Protein AF-A0A4U3MRD0-F1 (afdb_monomer_lite)

Organism: NCBI:txid2575442

Foldseek 3Di:
DVCVVVVDDQDPVNVPDDDDDDDDDPPDDPVPQPVVNVPPDLVVCVPPLNVVCVVDLALVCLLSLLLVLLVLLCVQLVDPDVLSVVLNCCSVPNDPDPCSLVVSLVVLLVVLVVLLVVLVVVPDDDVSLSSPSVSLSSVLSSLSSDPRSLSSLQNSLVSNCVHPGPDPSSNVVSVSSNVSSVVNVVNVVVVD

Secondary structure (DSSP, 8-state):
-HHHHHS----HHHHTS--------SSPPTTSS-TTTTS---GGGGSHHHHHHHH---GGGHHHHHHHHHHHHHHHHT--SHHHHHHHHHHHH--SSTTHHHHHHHHHHHHHHHHHHHHHHH-SSHHHHHHHHHHHHHHHHHHHT-SSHHHHHHHHHHHHTTS--S-HHHHHHHHHHHHHHHHHHHHHHH--

Sequence (192 aa):
MGERLSGALFPSEWLNSSHHVFKIVDPLPDAIVPREYHSPRAPFLDEPELARILADPSPAMAPVVNRTIATTVIAIAGIDDPIAGEVLRLLDTGERFPGERDELRDRVIQQADATIDQAKSLGSGPEADRVELTAYALLVLHRTLWPDPAEAASAASRQAISMKVPNRIDLMRLTVLRNVSAHIRRELRADH

Structure (mmCIF, N/CA/C/O backbone):
data_AF-A0A4U3MRD0-F1
#
_entry.id   AF-A0A4U3MRD0-F1
#
loop_
_atom_site.group_PDB
_atom_site.id
_atom_site.type_symbol
_atom_site.label_atom_id
_atom_site.label_alt_id
_atom_site.label_comp_id
_atom_site.label_asym_id
_atom_site.label_entity_id
_atom_site.label_seq_id
_atom_site.pdbx_PDB_ins_code
_atom_site.Cartn_x
_atom_site.Cartn_y
_atom_site.Cartn_z
_atom_site.occupancy
_atom_site.B_iso_or_equiv
_atom_site.auth_seq_id
_atom_site.auth_comp_id
_atom_site.auth_asym_id
_atom_site.auth_atom_id
_atom_site.pdbx_PDB_model_num
ATOM 1 N N . MET A 1 1 ? 40.041 -16.723 4.806 1.00 51.84 1 MET A N 1
ATOM 2 C CA . MET A 1 1 ? 39.263 -16.327 3.606 1.00 51.84 1 MET A CA 1
ATOM 3 C C . MET A 1 1 ? 37.982 -15.582 3.984 1.00 51.84 1 MET A C 1
ATOM 5 O O . MET A 1 1 ? 37.749 -14.534 3.406 1.00 51.84 1 MET A O 1
ATOM 9 N N . GLY A 1 2 ? 37.217 -16.046 4.985 1.00 53.06 2 GLY A N 1
ATOM 10 C CA . GLY A 1 2 ? 35.997 -15.375 5.471 1.00 53.06 2 GLY A CA 1
ATOM 11 C C . GLY A 1 2 ? 36.196 -13.950 6.009 1.00 53.06 2 GLY A C 1
ATOM 12 O O . GLY A 1 2 ? 35.529 -13.048 5.531 1.00 53.06 2 GLY A O 1
ATOM 13 N N . GLU A 1 3 ? 37.162 -13.711 6.902 1.00 61.56 3 GLU A N 1
ATOM 14 C CA . GLU A 1 3 ? 37.443 -12.362 7.458 1.00 61.56 3 GLU A CA 1
ATOM 15 C C . GLU A 1 3 ? 37.857 -11.345 6.388 1.00 61.56 3 GLU A C 1
ATOM 17 O O . GLU A 1 3 ? 37.517 -10.168 6.435 1.00 61.56 3 GLU A O 1
ATOM 22 N N . ARG A 1 4 ? 38.567 -11.831 5.367 1.00 44.00 4 ARG A N 1
ATOM 23 C CA . ARG A 1 4 ? 39.037 -11.021 4.242 1.00 44.00 4 ARG A CA 1
ATOM 24 C C . ARG A 1 4 ? 37.899 -10.629 3.288 1.00 44.00 4 ARG A C 1
ATOM 26 O O . ARG A 1 4 ? 38.057 -9.674 2.539 1.00 44.00 4 ARG A O 1
ATOM 33 N N . LEU A 1 5 ? 36.782 -11.361 3.317 1.00 48.56 5 LEU A N 1
ATOM 34 C CA . LEU A 1 5 ? 35.560 -11.078 2.555 1.00 48.56 5 LEU A CA 1
ATOM 35 C C . LEU A 1 5 ? 34.530 -10.287 3.380 1.00 48.56 5 LEU A C 1
ATOM 37 O O . LEU A 1 5 ? 33.800 -9.486 2.810 1.00 48.56 5 LEU A O 1
ATOM 41 N N . SER A 1 6 ? 34.462 -10.499 4.700 1.00 64.19 6 SER A N 1
ATOM 42 C CA . SER A 1 6 ? 33.488 -9.844 5.586 1.00 64.19 6 SER A CA 1
ATOM 43 C C . SER A 1 6 ? 33.980 -8.532 6.203 1.00 64.19 6 SER A C 1
ATOM 45 O O . SER A 1 6 ? 33.161 -7.760 6.694 1.00 64.19 6 SER A O 1
ATOM 47 N N . GLY A 1 7 ? 35.295 -8.287 6.237 1.00 61.62 7 GLY A N 1
ATOM 48 C CA . GLY A 1 7 ? 35.894 -7.136 6.927 1.00 61.62 7 GLY A CA 1
ATOM 49 C C . GLY A 1 7 ? 35.794 -7.196 8.457 1.00 61.62 7 GLY A C 1
ATOM 50 O O . GLY A 1 7 ? 36.198 -6.253 9.132 1.00 61.62 7 GLY A O 1
ATOM 51 N N . ALA A 1 8 ? 35.270 -8.293 9.008 1.00 61.41 8 ALA A N 1
ATOM 52 C CA . ALA A 1 8 ? 35.122 -8.515 10.439 1.00 61.41 8 ALA A CA 1
ATOM 53 C C . ALA A 1 8 ? 36.122 -9.575 10.912 1.00 61.41 8 ALA A C 1
ATOM 55 O O . ALA A 1 8 ? 36.246 -10.631 10.290 1.00 61.41 8 ALA A O 1
ATOM 56 N N . LEU A 1 9 ? 36.814 -9.287 12.018 1.00 68.31 9 LEU A N 1
ATOM 57 C CA . LEU A 1 9 ? 37.637 -10.257 12.741 1.00 68.31 9 LEU A CA 1
ATOM 58 C C . LEU A 1 9 ? 36.718 -11.222 13.489 1.00 68.31 9 LEU A C 1
ATOM 60 O O . LEU A 1 9 ? 35.878 -10.787 14.280 1.00 68.31 9 LEU A O 1
ATOM 64 N N . PHE A 1 10 ? 36.878 -12.521 13.249 1.00 70.69 10 PHE A N 1
ATOM 65 C CA . PHE A 1 10 ? 36.109 -13.554 13.928 1.00 70.69 10 PHE A CA 1
ATOM 66 C C . PHE A 1 10 ? 36.961 -14.151 15.055 1.00 70.69 10 PHE A C 1
ATOM 68 O O . PHE A 1 10 ? 37.935 -14.854 14.782 1.00 70.69 10 PHE A O 1
ATOM 75 N N . PRO A 1 11 ? 36.625 -13.897 16.332 1.00 79.44 11 PRO A N 1
ATOM 76 C CA . PRO A 1 11 ? 37.390 -14.443 17.446 1.00 79.44 11 PRO A CA 1
ATOM 77 C C . PRO A 1 11 ? 37.304 -15.974 17.480 1.00 79.44 11 PRO A C 1
ATOM 79 O O . PRO A 1 11 ? 36.317 -16.570 17.045 1.00 79.44 11 PRO A O 1
ATOM 82 N N . SER A 1 12 ? 38.324 -16.627 18.042 1.00 73.62 12 SER A N 1
ATOM 83 C CA . SER A 1 12 ? 38.427 -18.094 18.101 1.00 73.62 12 SER A CA 1
ATOM 84 C C . SER A 1 12 ? 37.220 -18.760 18.772 1.00 73.62 12 SER A C 1
ATOM 86 O O . SER A 1 12 ? 36.825 -19.861 18.404 1.00 73.62 12 SER A O 1
ATOM 88 N N . GLU A 1 13 ? 36.599 -18.080 19.733 1.00 76.62 13 GLU A N 1
ATOM 89 C CA . GLU A 1 13 ? 35.364 -18.520 20.392 1.00 76.62 13 GLU A CA 1
ATOM 90 C C . GLU A 1 13 ? 34.169 -18.533 19.435 1.00 76.62 13 GLU A C 1
ATOM 92 O O . GLU A 1 13 ? 33.352 -19.451 19.482 1.00 76.62 13 GLU A O 1
ATOM 97 N N . TRP A 1 14 ? 34.103 -17.567 18.511 1.00 74.75 14 TRP A N 1
ATOM 98 C CA . TRP A 1 14 ? 33.107 -17.569 17.448 1.00 74.75 14 TRP A CA 1
ATOM 99 C C . TRP A 1 14 ? 33.337 -18.783 16.555 1.00 74.75 14 TRP A C 1
ATOM 101 O O . TRP A 1 14 ? 32.433 -19.592 16.427 1.00 74.75 14 TRP A O 1
ATOM 111 N N . LEU A 1 15 ? 34.548 -19.017 16.042 1.00 70.81 15 LEU A N 1
ATOM 112 C CA . LEU A 1 15 ? 34.829 -20.173 15.170 1.00 70.81 15 LEU A CA 1
ATOM 113 C C . LEU A 1 15 ? 34.471 -21.537 15.791 1.00 70.81 15 LEU A C 1
ATOM 115 O O . LEU A 1 15 ? 34.102 -22.454 15.061 1.00 70.81 15 LEU A O 1
ATOM 119 N N . ASN A 1 16 ? 34.549 -21.658 17.118 1.00 71.81 16 ASN A N 1
ATOM 120 C CA . ASN A 1 16 ? 34.277 -22.900 17.849 1.00 71.81 16 ASN A CA 1
ATOM 121 C C . ASN A 1 16 ? 32.837 -23.027 18.377 1.00 71.81 16 ASN A C 1
ATOM 123 O O . ASN A 1 16 ? 32.498 -24.030 19.005 1.00 71.81 16 ASN A O 1
ATOM 127 N N . SER A 1 17 ? 31.985 -22.027 18.147 1.00 63.94 17 SER A N 1
ATOM 128 C CA . SER A 1 17 ? 30.567 -22.091 18.510 1.00 63.94 17 SER A CA 1
ATOM 129 C C . SER A 1 17 ? 29.747 -22.796 17.428 1.00 63.94 17 SER A C 1
ATOM 131 O O . SER A 1 17 ? 30.108 -22.826 16.253 1.00 63.94 17 SER A O 1
ATOM 133 N N . SER A 1 18 ? 28.641 -23.421 17.832 1.00 66.50 18 SER A N 1
ATOM 134 C CA . SER A 1 18 ? 27.741 -24.079 16.883 1.00 66.50 18 SER A CA 1
ATOM 135 C C . SER A 1 18 ? 27.020 -23.031 16.039 1.00 66.50 18 SER A C 1
ATOM 137 O O . SER A 1 18 ? 26.124 -22.344 16.527 1.00 66.50 18 SER A O 1
ATOM 139 N N . HIS A 1 19 ? 27.389 -22.933 14.764 1.00 62.97 19 HIS A N 1
ATOM 140 C CA . HIS A 1 19 ? 26.713 -22.069 13.799 1.00 62.97 19 HIS A CA 1
ATOM 141 C C . HIS A 1 19 ? 25.717 -22.864 12.977 1.00 62.97 19 HIS A C 1
ATOM 143 O O . HIS A 1 19 ? 26.058 -23.885 12.381 1.00 62.97 19 HIS A O 1
ATOM 149 N N . HIS A 1 20 ? 24.494 -22.355 12.884 1.00 54.19 20 HIS A N 1
ATOM 150 C CA . HIS A 1 20 ? 23.538 -22.849 11.905 1.00 54.19 20 HIS A CA 1
ATOM 151 C C . HIS A 1 20 ? 23.878 -22.218 10.555 1.00 54.19 20 HIS A C 1
ATOM 153 O O . HIS A 1 20 ? 23.577 -21.053 10.300 1.00 54.19 20 HIS A O 1
ATOM 159 N N . VAL A 1 21 ? 24.557 -22.982 9.701 1.00 48.12 21 VAL A N 1
ATOM 160 C CA . VAL A 1 21 ? 24.862 -22.571 8.329 1.00 48.12 21 VAL A CA 1
ATOM 161 C C . VAL A 1 21 ? 23.754 -23.089 7.423 1.00 48.12 21 VAL A C 1
ATOM 163 O O . VAL A 1 21 ? 23.640 -24.291 7.196 1.00 48.12 21 VAL A O 1
ATOM 166 N N . PHE A 1 22 ? 22.948 -22.182 6.878 1.00 45.72 22 PHE A N 1
ATOM 167 C CA . PHE A 1 22 ? 21.969 -22.525 5.852 1.00 45.72 22 PHE A CA 1
ATOM 168 C C . PHE A 1 22 ? 22.592 -22.305 4.477 1.00 45.72 22 PHE A C 1
ATOM 170 O O . PHE A 1 22 ? 22.941 -21.184 4.109 1.00 45.72 22 PHE A O 1
ATOM 177 N N . LYS A 1 23 ? 22.732 -23.384 3.706 1.00 43.03 23 LYS A N 1
ATOM 178 C CA . LYS A 1 23 ? 23.087 -23.311 2.290 1.00 43.03 23 LYS A CA 1
ATOM 179 C C . LYS A 1 23 ? 21.793 -23.365 1.484 1.00 43.03 23 LYS A C 1
ATOM 181 O O . LYS A 1 23 ? 21.230 -24.439 1.302 1.00 43.03 23 LYS A O 1
ATOM 186 N N . ILE A 1 24 ? 21.321 -22.210 1.023 1.00 52.06 24 ILE A N 1
ATOM 187 C CA . ILE A 1 24 ? 20.209 -22.148 0.070 1.00 52.06 24 ILE A CA 1
ATOM 188 C C . ILE A 1 24 ? 20.797 -22.457 -1.309 1.00 52.06 24 ILE A C 1
ATOM 190 O O . ILE A 1 24 ? 21.600 -21.686 -1.830 1.00 52.06 24 ILE A O 1
ATOM 194 N N . VAL A 1 25 ? 20.459 -23.621 -1.855 1.00 46.44 25 VAL A N 1
ATOM 195 C CA . VAL A 1 25 ? 20.800 -24.044 -3.219 1.00 46.44 25 VAL A CA 1
ATOM 196 C C . VAL A 1 25 ? 19.518 -24.371 -3.961 1.00 46.44 25 VAL A C 1
ATOM 198 O O . VAL A 1 25 ? 18.604 -24.929 -3.363 1.00 46.44 25 VAL A O 1
ATOM 201 N N . ASP A 1 26 ? 19.473 -24.029 -5.244 1.00 38.16 26 ASP A N 1
ATOM 202 C CA . ASP A 1 26 ? 18.406 -24.416 -6.166 1.00 38.16 26 ASP A CA 1
ATOM 203 C C . ASP A 1 26 ? 18.904 -25.572 -7.064 1.00 38.16 26 ASP A C 1
ATOM 205 O O . ASP A 1 26 ? 19.989 -25.437 -7.646 1.00 38.16 26 ASP A O 1
ATOM 209 N N . PRO A 1 27 ? 18.185 -26.709 -7.170 1.00 53.16 27 PRO A N 1
ATOM 210 C CA . PRO A 1 27 ? 17.008 -27.088 -6.384 1.00 53.16 27 PRO A CA 1
ATOM 211 C C . PRO A 1 27 ? 17.364 -27.493 -4.947 1.00 53.16 27 PRO A C 1
ATOM 213 O O . PRO A 1 27 ? 18.389 -28.131 -4.686 1.00 53.16 27 PRO A O 1
ATOM 216 N N . LEU A 1 28 ? 16.488 -27.129 -4.006 1.00 51.41 28 LEU A N 1
ATOM 217 C CA . LEU A 1 28 ? 16.585 -27.544 -2.607 1.00 51.41 28 LEU A CA 1
ATOM 218 C C . LEU A 1 28 ? 16.369 -29.066 -2.515 1.00 51.41 28 LEU A C 1
ATOM 220 O O . LEU A 1 28 ? 15.385 -29.562 -3.060 1.00 51.41 28 LEU A O 1
ATOM 224 N N . PRO A 1 29 ? 17.228 -29.826 -1.811 1.00 53.66 29 PRO A N 1
ATOM 225 C CA . PRO A 1 29 ? 16.940 -31.222 -1.509 1.00 53.66 29 PRO A CA 1
ATOM 226 C C . PRO A 1 29 ? 15.686 -31.314 -0.630 1.00 53.66 29 PRO A C 1
ATOM 228 O O . PRO A 1 29 ? 15.661 -30.736 0.459 1.00 53.66 29 PRO A O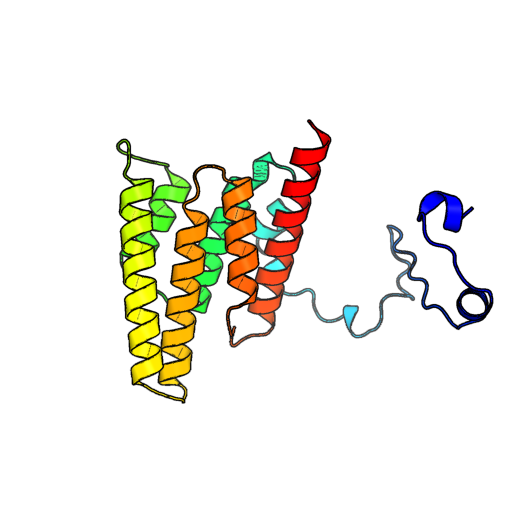 1
ATOM 231 N N . ASP A 1 30 ? 14.683 -32.077 -1.074 1.00 51.06 30 ASP A N 1
ATOM 232 C CA . ASP A 1 30 ? 13.364 -32.236 -0.427 1.00 51.06 30 ASP A CA 1
ATOM 233 C C . ASP A 1 30 ? 13.425 -32.561 1.077 1.00 51.06 30 ASP A C 1
ATOM 235 O O . ASP A 1 30 ? 12.498 -32.273 1.825 1.00 51.06 30 ASP A O 1
ATOM 239 N N . ALA A 1 31 ? 14.529 -33.148 1.545 1.00 51.59 31 ALA A N 1
ATOM 240 C CA . ALA A 1 31 ? 14.714 -33.574 2.930 1.00 51.59 31 ALA A CA 1
ATOM 241 C C . ALA A 1 31 ? 15.100 -32.448 3.914 1.00 51.59 31 ALA A C 1
ATOM 243 O O . ALA A 1 31 ? 15.134 -32.696 5.119 1.00 51.59 31 ALA A O 1
ATOM 244 N N . ILE A 1 32 ? 15.438 -31.243 3.434 1.00 51.88 32 ILE A N 1
ATOM 245 C CA . ILE A 1 32 ? 15.962 -30.145 4.276 1.00 51.88 32 ILE A CA 1
ATOM 246 C C . ILE A 1 32 ? 14.897 -29.083 4.567 1.00 51.88 32 ILE A C 1
ATOM 248 O O . ILE A 1 32 ? 15.091 -28.255 5.453 1.00 51.88 32 ILE A O 1
ATOM 252 N N . VAL A 1 33 ? 13.765 -29.103 3.865 1.00 46.34 33 VAL A N 1
ATOM 253 C CA . VAL A 1 33 ? 12.667 -28.168 4.111 1.00 46.34 33 VAL A CA 1
ATOM 254 C C . VAL A 1 33 ? 11.939 -28.631 5.381 1.00 46.34 33 VAL A C 1
ATOM 256 O O . VAL A 1 33 ? 11.335 -29.704 5.382 1.00 46.34 33 VAL A O 1
ATOM 259 N N . PRO A 1 34 ? 12.005 -27.886 6.503 1.00 49.75 34 PRO A N 1
ATOM 260 C CA . PRO A 1 34 ? 11.289 -28.275 7.712 1.00 49.75 34 PRO A CA 1
ATOM 261 C C . PRO A 1 34 ? 9.793 -28.417 7.409 1.00 49.75 34 PRO A C 1
ATOM 263 O O . PRO A 1 34 ? 9.255 -27.699 6.563 1.00 49.75 34 PRO A O 1
ATOM 266 N N . ARG A 1 35 ? 9.091 -29.337 8.080 1.00 50.00 35 ARG A N 1
ATOM 267 C CA . ARG A 1 35 ? 7.668 -29.628 7.804 1.00 50.00 35 ARG A CA 1
ATOM 268 C C . ARG A 1 35 ? 6.780 -28.382 7.928 1.00 50.00 35 ARG A C 1
ATOM 270 O O . ARG A 1 35 ? 5.736 -28.308 7.289 1.00 50.00 35 ARG A O 1
ATOM 277 N N . GLU A 1 36 ? 7.223 -27.377 8.680 1.00 47.16 36 GLU A N 1
ATOM 278 C CA . GLU A 1 36 ? 6.572 -26.073 8.801 1.00 47.16 36 GLU A CA 1
ATOM 279 C C . GLU A 1 36 ? 6.658 -25.226 7.515 1.00 47.16 36 GLU A C 1
ATOM 281 O O . GLU A 1 36 ? 5.756 -24.431 7.252 1.00 47.16 36 GLU A O 1
ATOM 286 N N . TYR A 1 37 ? 7.686 -25.418 6.685 1.00 48.00 37 TYR A N 1
ATOM 287 C CA . TYR A 1 37 ? 7.822 -24.830 5.344 1.00 48.00 37 TYR A CA 1
ATOM 288 C C . TYR A 1 37 ? 7.106 -25.650 4.259 1.00 48.00 37 TYR A C 1
ATOM 290 O O . TYR A 1 37 ? 6.877 -25.143 3.166 1.00 48.00 37 TYR A O 1
ATOM 298 N N . HIS A 1 38 ? 6.686 -26.878 4.583 1.00 50.44 38 HIS A N 1
ATOM 299 C CA . HIS A 1 38 ? 5.698 -27.640 3.813 1.00 50.44 38 HIS A CA 1
ATOM 300 C C . HIS A 1 38 ? 4.246 -27.230 4.133 1.00 50.44 38 HIS A C 1
ATOM 302 O O . HIS A 1 38 ? 3.309 -27.855 3.628 1.00 50.44 38 HIS A O 1
ATOM 308 N N . SER A 1 39 ? 4.034 -26.192 4.958 1.00 52.00 39 SER A N 1
ATOM 309 C CA . SER A 1 39 ? 2.722 -25.541 5.092 1.00 52.00 39 SER A CA 1
ATOM 310 C C . SER A 1 39 ? 2.198 -25.176 3.703 1.00 52.00 39 SER A C 1
ATOM 312 O O . SER A 1 39 ? 3.008 -24.769 2.866 1.00 52.00 39 SER A O 1
ATOM 314 N N . PRO A 1 40 ? 0.882 -25.306 3.434 1.00 59.19 40 PRO A N 1
ATOM 315 C CA . PRO A 1 40 ? 0.346 -25.009 2.115 1.00 59.19 40 PRO A CA 1
ATOM 316 C C . PRO A 1 40 ? 0.840 -23.628 1.707 1.00 59.19 40 PRO A C 1
ATOM 318 O O . PRO A 1 40 ? 0.687 -22.662 2.464 1.00 59.19 40 PRO A O 1
ATOM 321 N N . ARG A 1 41 ? 1.520 -23.588 0.554 1.00 68.25 41 ARG A N 1
ATOM 322 C CA . ARG A 1 41 ? 2.002 -22.369 -0.092 1.00 68.25 41 ARG A CA 1
ATOM 323 C C . ARG A 1 41 ? 0.939 -21.296 0.107 1.00 68.25 41 ARG A C 1
ATOM 325 O O . ARG A 1 41 ? -0.237 -21.548 -0.152 1.00 68.25 41 ARG A O 1
ATOM 332 N N . ALA A 1 42 ? 1.331 -20.154 0.672 1.00 79.88 42 ALA A N 1
ATOM 333 C CA . ALA A 1 42 ? 0.353 -19.134 1.012 1.00 79.88 42 ALA A CA 1
ATOM 334 C C . ALA A 1 42 ? -0.433 -18.776 -0.265 1.00 79.88 42 ALA A C 1
ATOM 336 O O . ALA A 1 42 ? 0.221 -18.449 -1.255 1.00 79.88 42 ALA A O 1
ATOM 337 N N . PRO A 1 43 ? -1.782 -18.845 -0.278 1.00 84.62 43 PRO A N 1
ATOM 338 C CA . PRO A 1 43 ? -2.557 -18.816 -1.527 1.00 84.62 43 PRO A CA 1
ATOM 339 C C . PRO A 1 43 ? -2.286 -17.586 -2.394 1.00 84.62 43 PRO A C 1
ATOM 341 O O . PRO A 1 43 ? -2.334 -17.646 -3.617 1.00 84.62 43 PRO A O 1
ATOM 344 N N . PHE A 1 44 ? -1.925 -16.474 -1.751 1.00 87.06 44 PHE A N 1
ATOM 345 C CA . PHE A 1 44 ? -1.600 -15.228 -2.428 1.00 87.06 44 PHE A CA 1
ATOM 346 C C . PHE A 1 44 ? -0.354 -15.315 -3.329 1.00 87.06 44 PHE A C 1
ATOM 348 O O . PHE A 1 44 ? -0.184 -14.492 -4.220 1.00 87.06 44 PHE A O 1
ATOM 355 N N . LEU A 1 45 ? 0.519 -16.307 -3.127 1.00 87.12 45 LEU A N 1
ATOM 356 C CA . LEU A 1 45 ? 1.685 -16.566 -3.980 1.00 87.12 45 LEU A CA 1
ATOM 357 C C . LEU A 1 45 ? 1.311 -17.176 -5.338 1.00 87.12 45 LEU A C 1
ATOM 359 O O . LEU A 1 45 ? 2.177 -17.278 -6.208 1.00 87.12 45 LEU A O 1
ATOM 363 N N . ASP A 1 46 ? 0.061 -17.608 -5.497 1.00 86.62 46 ASP A N 1
ATOM 364 C CA . ASP A 1 46 ? -0.487 -18.138 -6.747 1.00 86.62 46 ASP A CA 1
ATOM 365 C C . ASP A 1 46 ? -1.394 -17.116 -7.454 1.00 86.62 46 ASP A C 1
ATOM 367 O O . ASP A 1 46 ? -1.886 -17.371 -8.553 1.00 86.62 46 ASP A O 1
ATOM 371 N N . GLU A 1 47 ? -1.595 -15.932 -6.862 1.00 91.69 47 GLU A N 1
ATOM 372 C CA . GLU A 1 47 ? -2.302 -14.830 -7.513 1.00 91.69 47 GLU A CA 1
ATOM 373 C C . GLU A 1 47 ? -1.510 -14.357 -8.746 1.00 91.69 47 GLU A C 1
ATOM 375 O O . GLU A 1 47 ? -0.304 -14.113 -8.628 1.00 91.69 47 GLU A O 1
ATOM 380 N N . PRO A 1 48 ? -2.151 -14.180 -9.921 1.00 91.00 48 PRO A N 1
ATOM 381 C CA . PRO A 1 48 ? -1.444 -13.906 -11.175 1.00 91.00 48 PRO A CA 1
ATOM 382 C C . PRO A 1 48 ? -0.491 -12.708 -11.112 1.00 91.00 48 PRO A C 1
ATOM 384 O O . PRO A 1 48 ? 0.606 -12.751 -11.668 1.00 91.00 48 PRO A O 1
ATOM 387 N N . GLU A 1 49 ? -0.898 -11.641 -10.424 1.00 90.38 49 GLU A N 1
ATOM 388 C CA . GLU A 1 49 ? -0.107 -10.417 -10.304 1.00 90.38 49 GLU A CA 1
ATOM 389 C C . GLU A 1 49 ? 1.143 -10.634 -9.447 1.00 90.38 49 GLU A C 1
ATOM 391 O O . GLU A 1 49 ? 2.244 -10.263 -9.857 1.00 90.38 49 GLU A O 1
ATOM 396 N N . LEU A 1 50 ? 1.011 -11.309 -8.301 1.00 91.50 50 LEU A N 1
ATOM 397 C CA . LEU A 1 50 ? 2.160 -11.570 -7.443 1.00 91.50 50 LEU A CA 1
ATOM 398 C C . LEU A 1 50 ? 3.087 -12.633 -8.036 1.00 91.50 50 LEU A C 1
ATOM 400 O O . LEU A 1 50 ? 4.303 -12.475 -7.974 1.00 91.50 50 LEU A O 1
ATOM 404 N N . ALA A 1 51 ? 2.540 -13.672 -8.669 1.00 90.12 51 ALA A N 1
ATOM 405 C CA . ALA A 1 51 ? 3.333 -14.658 -9.395 1.00 90.12 51 ALA A CA 1
ATOM 406 C C . ALA A 1 51 ? 4.178 -13.993 -10.494 1.00 90.12 51 ALA A C 1
ATOM 408 O O . ALA A 1 51 ? 5.362 -14.299 -10.629 1.00 90.12 51 ALA A O 1
ATOM 409 N N . ARG A 1 52 ? 3.604 -13.026 -11.224 1.00 92.25 52 ARG A N 1
ATOM 410 C CA . ARG A 1 52 ? 4.328 -12.227 -12.222 1.00 92.25 52 ARG A CA 1
ATOM 411 C C . ARG A 1 52 ? 5.442 -11.388 -11.593 1.00 92.25 52 ARG A C 1
ATOM 413 O O . ARG A 1 52 ? 6.555 -11.406 -12.104 1.00 92.25 52 ARG A O 1
ATOM 420 N N . ILE A 1 53 ? 5.156 -10.677 -10.500 1.00 92.62 53 ILE A N 1
ATOM 421 C CA . ILE A 1 53 ? 6.156 -9.883 -9.765 1.00 92.62 53 ILE A CA 1
ATOM 422 C C . ILE A 1 53 ? 7.327 -10.758 -9.300 1.00 92.62 53 ILE A C 1
ATOM 424 O O . ILE A 1 53 ? 8.479 -10.348 -9.382 1.00 92.62 53 ILE A O 1
ATOM 428 N N . LEU A 1 54 ? 7.040 -11.957 -8.791 1.00 90.81 54 LEU A N 1
ATOM 429 C CA . LEU A 1 54 ? 8.058 -12.864 -8.262 1.00 90.81 54 LEU A CA 1
ATOM 430 C C . LEU A 1 54 ? 8.877 -13.554 -9.357 1.00 90.81 54 LEU A C 1
ATOM 432 O O . LEU A 1 54 ? 10.028 -13.903 -9.107 1.00 90.81 54 LEU A O 1
ATOM 436 N N . ALA A 1 55 ? 8.300 -13.759 -10.542 1.00 91.56 55 ALA A N 1
ATOM 437 C CA . ALA A 1 55 ? 8.997 -14.353 -11.679 1.00 91.56 55 ALA A CA 1
ATOM 438 C C . ALA A 1 55 ? 10.055 -13.415 -12.287 1.00 91.56 55 ALA A C 1
ATOM 440 O O . ALA A 1 55 ? 11.054 -13.896 -12.815 1.00 91.56 55 ALA A O 1
ATOM 441 N N . ASP A 1 56 ? 9.839 -12.101 -12.208 1.00 92.75 56 ASP A N 1
ATOM 442 C CA . ASP A 1 56 ? 10.752 -11.077 -12.724 1.00 92.75 56 ASP A CA 1
ATOM 443 C C . ASP A 1 56 ? 10.700 -9.815 -11.842 1.00 92.75 56 ASP A C 1
ATOM 445 O O . ASP A 1 56 ? 9.987 -8.862 -12.159 1.00 92.75 56 ASP A O 1
ATOM 449 N N . PRO A 1 57 ? 11.419 -9.780 -10.706 1.00 91.50 57 PRO A N 1
ATOM 450 C CA . PRO A 1 57 ? 11.394 -8.649 -9.784 1.00 91.50 57 PRO A CA 1
ATOM 451 C C . PRO A 1 57 ? 12.322 -7.498 -10.224 1.00 91.50 57 PRO A C 1
ATOM 453 O O . PRO A 1 57 ? 12.957 -6.871 -9.376 1.00 91.50 57 PRO A O 1
ATOM 456 N N . SER A 1 58 ? 12.396 -7.211 -11.528 1.00 94.06 58 SER A N 1
ATOM 457 C CA . SER A 1 58 ? 13.235 -6.154 -12.105 1.00 94.06 58 SER A CA 1
ATOM 458 C C . SER A 1 58 ? 12.703 -4.738 -11.821 1.00 94.06 58 SER A C 1
ATOM 460 O O . SER A 1 58 ? 11.530 -4.561 -11.460 1.00 94.06 58 SER A O 1
ATOM 462 N N . PRO A 1 59 ? 13.504 -3.671 -12.032 1.00 95.12 59 PRO A N 1
ATOM 463 C CA . PRO A 1 59 ? 13.056 -2.300 -11.793 1.00 95.12 59 PRO A CA 1
ATOM 464 C C . PRO A 1 59 ? 11.823 -1.879 -12.597 1.00 95.12 59 PRO A C 1
ATOM 466 O O . PRO A 1 59 ? 11.039 -1.051 -12.132 1.00 95.12 59 PRO A O 1
ATOM 469 N N . ALA A 1 60 ? 11.597 -2.494 -13.761 1.00 95.00 60 ALA A N 1
ATOM 470 C CA . ALA A 1 60 ? 10.413 -2.262 -14.582 1.00 95.00 60 ALA A CA 1
ATOM 471 C C . ALA A 1 60 ? 9.102 -2.667 -13.879 1.00 95.00 60 ALA A C 1
ATOM 473 O O . ALA A 1 60 ? 8.041 -2.137 -14.209 1.00 95.00 60 ALA A O 1
ATOM 474 N N . MET A 1 61 ? 9.161 -3.557 -12.882 1.00 96.25 61 MET A N 1
ATOM 475 C CA . MET A 1 61 ? 7.998 -3.973 -12.096 1.00 96.25 61 MET A CA 1
ATOM 476 C C . MET A 1 61 ? 7.653 -3.021 -10.947 1.00 96.25 61 MET A C 1
ATOM 478 O O . MET A 1 61 ? 6.609 -3.197 -10.318 1.00 96.25 61 MET A O 1
ATOM 482 N N . ALA A 1 62 ? 8.456 -1.985 -10.681 1.00 96.62 62 ALA A N 1
ATOM 483 C CA . ALA A 1 62 ? 8.210 -1.051 -9.581 1.00 96.62 62 ALA A CA 1
ATOM 484 C C . ALA A 1 62 ? 6.800 -0.416 -9.578 1.00 96.62 62 ALA A C 1
ATOM 486 O O . ALA A 1 62 ? 6.181 -0.396 -8.511 1.00 96.62 62 ALA A O 1
ATOM 487 N N . PRO A 1 63 ? 6.233 0.043 -10.718 1.00 97.06 63 PRO A N 1
ATOM 488 C CA . PRO A 1 63 ? 4.866 0.567 -10.746 1.00 97.06 63 PRO A CA 1
ATOM 489 C C . PRO A 1 63 ? 3.822 -0.485 -10.362 1.00 97.06 63 PRO A C 1
ATOM 491 O O . PRO A 1 63 ? 2.902 -0.186 -9.603 1.00 97.06 63 PRO A O 1
ATOM 494 N N . VAL A 1 64 ? 3.995 -1.725 -10.833 1.00 97.19 64 VAL A N 1
ATOM 495 C CA . VAL A 1 64 ? 3.086 -2.838 -10.527 1.00 97.19 64 VAL A CA 1
ATOM 496 C C . VAL A 1 64 ? 3.148 -3.157 -9.038 1.00 97.19 64 VAL A C 1
ATOM 498 O O . VAL A 1 64 ? 2.120 -3.164 -8.378 1.00 97.19 64 VAL A O 1
ATOM 501 N N . VAL A 1 65 ? 4.349 -3.300 -8.469 1.00 97.56 65 VAL A N 1
ATOM 502 C CA . VAL A 1 65 ? 4.533 -3.542 -7.028 1.00 97.56 65 VAL A CA 1
ATOM 503 C C . VAL A 1 65 ? 3.902 -2.424 -6.192 1.00 97.56 65 VAL A C 1
ATOM 505 O O . VAL A 1 65 ? 3.205 -2.708 -5.218 1.00 97.56 65 VAL A O 1
ATOM 508 N N . ASN A 1 66 ? 4.106 -1.157 -6.573 1.00 98.25 66 ASN A N 1
ATOM 509 C CA . ASN A 1 66 ? 3.506 -0.008 -5.891 1.00 98.25 66 ASN A CA 1
ATOM 510 C C . ASN A 1 66 ? 1.971 -0.079 -5.906 1.00 98.25 66 ASN A C 1
ATOM 512 O O . ASN A 1 66 ? 1.320 0.106 -4.874 1.00 98.25 66 ASN A O 1
ATOM 516 N N . ARG A 1 67 ? 1.393 -0.420 -7.062 1.00 97.88 67 ARG A N 1
ATOM 517 C CA . ARG A 1 67 ? -0.048 -0.612 -7.227 1.00 97.88 67 ARG A CA 1
ATOM 518 C C . ARG A 1 67 ? -0.571 -1.786 -6.402 1.00 97.88 67 ARG A C 1
ATOM 520 O O . ARG A 1 67 ? -1.576 -1.621 -5.713 1.00 97.88 67 ARG A O 1
ATOM 527 N N . THR A 1 68 ? 0.116 -2.929 -6.395 1.00 97.88 68 THR A N 1
ATOM 528 C CA . THR A 1 68 ? -0.259 -4.099 -5.585 1.00 97.88 68 THR A CA 1
ATOM 529 C C . THR A 1 68 ? -0.236 -3.774 -4.087 1.00 97.88 68 THR A C 1
ATOM 531 O O . THR A 1 68 ? -1.138 -4.192 -3.358 1.00 97.88 68 THR A O 1
ATOM 534 N N . ILE A 1 69 ? 0.746 -2.990 -3.612 1.00 98.19 69 ILE A N 1
ATOM 535 C CA . ILE A 1 69 ? 0.794 -2.503 -2.222 1.00 98.19 69 ILE A CA 1
ATOM 536 C C . ILE A 1 69 ? -0.450 -1.665 -1.911 1.00 98.19 69 ILE A C 1
ATOM 538 O O . ILE A 1 69 ? -1.120 -1.948 -0.918 1.00 98.19 69 ILE A O 1
ATOM 542 N N . ALA A 1 70 ? -0.784 -0.687 -2.763 1.00 98.25 70 ALA A N 1
ATOM 543 C CA . ALA A 1 70 ? -1.953 0.174 -2.581 1.00 98.25 70 ALA A CA 1
ATOM 544 C C . ALA A 1 70 ? -3.254 -0.641 -2.488 1.00 98.25 70 ALA A C 1
ATOM 546 O O . ALA A 1 70 ? -4.000 -0.507 -1.519 1.00 98.25 70 ALA A O 1
ATOM 547 N N . THR A 1 71 ? -3.489 -1.550 -3.440 1.00 97.75 71 THR A N 1
ATOM 548 C CA . THR A 1 71 ? -4.667 -2.436 -3.442 1.00 97.75 71 THR A CA 1
ATOM 549 C C . THR A 1 71 ? -4.745 -3.275 -2.172 1.00 97.75 71 THR A C 1
ATOM 551 O O . THR A 1 71 ? -5.808 -3.405 -1.569 1.00 97.75 71 THR A O 1
ATOM 554 N N . THR A 1 72 ? -3.609 -3.838 -1.754 1.00 97.12 72 THR A N 1
ATOM 555 C CA . THR A 1 72 ? -3.538 -4.722 -0.590 1.00 97.12 72 THR A CA 1
ATOM 556 C C . THR A 1 72 ? -3.918 -3.975 0.685 1.00 97.12 72 THR A C 1
ATOM 558 O O . THR A 1 72 ? -4.731 -4.475 1.457 1.00 97.12 72 THR A O 1
ATOM 561 N N . VAL A 1 73 ? -3.378 -2.772 0.914 1.00 97.81 73 VAL A N 1
ATOM 562 C CA . VAL A 1 73 ? -3.685 -2.018 2.143 1.00 97.81 73 VAL A CA 1
ATOM 563 C C . VAL A 1 73 ? -5.107 -1.464 2.158 1.00 97.81 73 VAL A C 1
ATOM 565 O O . VAL A 1 73 ? -5.713 -1.434 3.225 1.00 97.81 73 VAL A O 1
ATOM 568 N N . ILE A 1 74 ? -5.663 -1.106 0.993 1.00 97.62 74 ILE A N 1
ATOM 569 C CA . ILE A 1 74 ? -7.080 -0.733 0.852 1.00 97.62 74 ILE A CA 1
ATOM 570 C C . ILE A 1 74 ? -7.973 -1.905 1.267 1.00 97.62 74 ILE A C 1
ATOM 572 O O . ILE A 1 74 ? -8.880 -1.722 2.076 1.00 97.62 74 ILE A O 1
ATOM 576 N N . ALA A 1 75 ? -7.682 -3.112 0.770 1.00 96.06 75 ALA A N 1
ATOM 577 C CA . ALA A 1 75 ? -8.446 -4.312 1.099 1.00 96.06 75 ALA A CA 1
ATOM 578 C C . ALA A 1 75 ? -8.319 -4.699 2.583 1.00 96.06 75 ALA A C 1
ATOM 580 O O . ALA A 1 75 ? -9.321 -5.019 3.215 1.00 96.06 75 ALA A O 1
ATOM 581 N N . ILE A 1 76 ? -7.110 -4.631 3.154 1.00 95.81 76 ILE A N 1
ATOM 582 C CA . ILE A 1 76 ? -6.865 -4.937 4.574 1.00 95.81 76 ILE A CA 1
ATOM 583 C C . ILE A 1 76 ? -7.631 -3.979 5.491 1.00 95.81 76 ILE 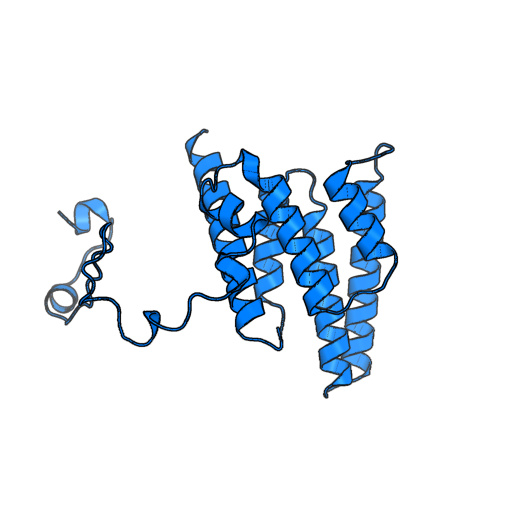A C 1
ATOM 585 O O . ILE A 1 76 ? -8.201 -4.415 6.489 1.00 95.81 76 ILE A O 1
ATOM 589 N N . ALA A 1 77 ? -7.614 -2.681 5.184 1.00 95.62 77 ALA A N 1
ATOM 590 C CA . ALA A 1 77 ? -8.258 -1.663 6.009 1.00 95.62 77 ALA A CA 1
ATOM 591 C C . ALA A 1 77 ? -9.755 -1.476 5.704 1.00 95.62 77 ALA A C 1
ATOM 593 O O . ALA A 1 77 ? -10.436 -0.784 6.456 1.00 95.62 77 ALA A O 1
ATOM 594 N N . GLY A 1 78 ? -10.275 -2.081 4.628 1.00 94.62 78 GLY A N 1
ATOM 595 C CA . GLY A 1 78 ? -11.666 -1.907 4.206 1.00 94.62 78 GLY A CA 1
ATOM 596 C C . GLY A 1 78 ? -11.994 -0.452 3.863 1.00 94.62 78 GLY A C 1
ATOM 597 O O . GLY A 1 78 ? -13.003 0.079 4.322 1.00 94.62 78 GLY A O 1
ATOM 598 N N . ILE A 1 79 ? -11.103 0.225 3.130 1.00 92.88 79 ILE A N 1
ATOM 599 C CA . ILE A 1 79 ? -11.308 1.628 2.746 1.00 92.88 79 ILE A CA 1
ATOM 600 C C . ILE A 1 79 ? -12.277 1.691 1.563 1.00 92.88 79 ILE A C 1
ATOM 602 O O . ILE A 1 79 ? -11.879 1.461 0.424 1.00 92.88 79 ILE A O 1
ATOM 606 N N . ASP A 1 80 ? -13.517 2.088 1.843 1.00 86.44 80 ASP A N 1
ATOM 607 C CA . ASP A 1 80 ? -14.557 2.355 0.834 1.00 86.44 80 ASP A CA 1
ATOM 608 C C . ASP A 1 80 ? -14.625 3.844 0.418 1.00 86.44 80 ASP A C 1
ATOM 610 O O . ASP A 1 80 ? -15.547 4.282 -0.270 1.00 86.44 80 ASP A O 1
ATOM 614 N N . ASP A 1 81 ? -13.655 4.648 0.857 1.00 84.06 81 ASP A N 1
ATOM 615 C CA . ASP A 1 81 ? -13.592 6.091 0.614 1.00 84.06 81 ASP A CA 1
ATOM 616 C C . ASP A 1 81 ? -13.213 6.419 -0.852 1.00 84.06 81 ASP A C 1
ATOM 618 O O . ASP A 1 81 ? -12.317 5.772 -1.413 1.00 84.06 81 ASP A O 1
ATOM 622 N N . PRO A 1 82 ? -13.821 7.449 -1.482 1.00 92.75 82 PRO A N 1
ATOM 623 C CA . PRO A 1 82 ? -13.454 7.913 -2.823 1.00 92.75 82 PRO A CA 1
ATOM 624 C C . PRO A 1 82 ? -11.952 8.154 -3.034 1.00 92.75 82 PRO A C 1
ATOM 626 O O . PRO A 1 82 ? -11.448 7.929 -4.138 1.00 92.75 82 PRO A O 1
ATOM 629 N N . ILE A 1 83 ? -11.220 8.549 -1.987 1.00 95.00 83 ILE A N 1
ATOM 630 C CA . ILE A 1 83 ? -9.784 8.823 -2.045 1.00 95.00 83 ILE A CA 1
ATOM 631 C C . ILE A 1 83 ? -8.975 7.587 -2.445 1.00 95.00 83 ILE A C 1
ATOM 633 O O . ILE A 1 83 ? -7.990 7.707 -3.173 1.00 95.00 83 ILE A O 1
ATOM 637 N N . ALA A 1 84 ? -9.411 6.387 -2.047 1.00 95.50 84 ALA A N 1
ATOM 638 C CA . ALA A 1 84 ? -8.779 5.142 -2.465 1.00 95.50 84 ALA A CA 1
ATOM 639 C C . ALA A 1 84 ? -8.907 4.961 -3.984 1.00 95.50 84 ALA A C 1
ATOM 641 O O . ALA A 1 84 ? -7.923 4.665 -4.661 1.00 95.50 84 ALA A O 1
ATOM 642 N N . GLY A 1 85 ? -10.094 5.226 -4.538 1.00 96.81 85 GLY A N 1
ATOM 643 C CA . GLY A 1 85 ? -10.332 5.200 -5.981 1.00 96.81 85 GLY A CA 1
ATOM 644 C C . GLY A 1 85 ? -9.490 6.228 -6.741 1.00 96.81 85 GLY A C 1
ATOM 645 O O . GLY A 1 85 ? -8.921 5.903 -7.783 1.00 96.81 85 GLY A O 1
ATOM 646 N N . GLU A 1 86 ? -9.354 7.445 -6.207 1.00 97.75 86 GLU A N 1
ATOM 647 C CA . GLU A 1 86 ? -8.502 8.490 -6.789 1.00 97.75 86 GLU A CA 1
ATOM 648 C C . GLU A 1 86 ? -7.023 8.078 -6.820 1.00 97.75 86 GLU A C 1
ATOM 650 O O . GLU A 1 86 ? -6.371 8.245 -7.855 1.00 97.75 86 GLU A O 1
ATOM 655 N N . VAL A 1 87 ? -6.509 7.490 -5.730 1.00 98.19 87 VAL A N 1
ATOM 656 C CA . VAL A 1 87 ? -5.131 6.975 -5.654 1.00 98.19 87 VAL A CA 1
ATOM 657 C C . VAL A 1 87 ? -4.915 5.884 -6.691 1.00 98.19 87 VAL A C 1
ATOM 659 O O . VAL A 1 87 ? -3.977 5.970 -7.480 1.00 98.19 87 VAL A O 1
ATOM 662 N N . LEU A 1 88 ? -5.794 4.881 -6.734 1.00 97.88 88 LEU A N 1
ATOM 663 C CA . LEU A 1 88 ? -5.662 3.774 -7.677 1.00 97.88 88 LEU A CA 1
ATOM 664 C C . LEU A 1 88 ? -5.713 4.255 -9.131 1.00 97.88 88 LEU A C 1
ATOM 666 O O . LEU A 1 88 ? -4.861 3.868 -9.928 1.00 97.88 88 LEU A O 1
ATOM 670 N N . ARG A 1 89 ? -6.633 5.172 -9.458 1.00 97.56 89 ARG A N 1
ATOM 671 C CA . ARG A 1 89 ? -6.697 5.803 -10.782 1.00 97.56 89 ARG A CA 1
ATOM 672 C C . ARG A 1 89 ? -5.388 6.511 -11.123 1.00 97.56 89 ARG A C 1
ATOM 674 O O . ARG A 1 89 ? -4.886 6.357 -12.232 1.00 97.56 89 ARG A O 1
ATOM 681 N N . LEU A 1 90 ? -4.837 7.293 -10.196 1.00 97.81 90 LEU A N 1
ATOM 682 C CA . LEU A 1 90 ? -3.596 8.025 -10.433 1.00 97.81 90 LEU A CA 1
ATOM 683 C C . LEU A 1 90 ? -2.406 7.078 -10.643 1.00 97.81 90 LEU A C 1
ATOM 685 O O . LEU A 1 90 ? -1.556 7.354 -11.486 1.00 97.81 90 LEU A O 1
ATOM 689 N N . LEU A 1 91 ? -2.354 5.951 -9.928 1.00 97.38 91 LEU A N 1
ATOM 690 C CA . LEU A 1 91 ? -1.336 4.919 -10.144 1.00 97.38 91 LEU A CA 1
ATOM 691 C C . LEU A 1 91 ? -1.489 4.216 -11.502 1.00 97.38 91 LEU A C 1
ATOM 693 O O . LEU A 1 91 ? -0.479 3.893 -12.122 1.00 97.38 91 LEU A O 1
ATOM 697 N N . ASP A 1 92 ? -2.722 4.018 -11.971 1.00 96.38 92 ASP A N 1
ATOM 698 C CA . ASP A 1 92 ? -3.007 3.312 -13.226 1.00 96.38 92 ASP A CA 1
ATOM 699 C C . ASP A 1 92 ? -2.793 4.193 -14.466 1.00 96.38 92 ASP A C 1
ATOM 701 O O . ASP A 1 92 ? -2.275 3.729 -15.481 1.00 96.38 92 ASP A O 1
ATOM 705 N N . THR A 1 93 ? -3.201 5.464 -14.407 1.00 95.38 93 THR A N 1
ATOM 706 C CA . THR A 1 93 ? -3.237 6.349 -15.586 1.00 95.38 93 THR A CA 1
ATOM 707 C C . THR A 1 93 ? -2.273 7.527 -15.512 1.00 95.38 93 THR A C 1
ATOM 709 O O . THR A 1 93 ? -2.157 8.275 -16.479 1.00 95.38 93 THR A O 1
ATOM 712 N N . GLY A 1 94 ? -1.625 7.743 -14.368 1.00 94.75 94 GLY A N 1
ATOM 713 C CA . GLY A 1 94 ? -0.845 8.947 -14.111 1.00 94.75 94 GLY A CA 1
ATOM 714 C C . GLY A 1 94 ? -1.701 10.196 -13.875 1.00 94.75 94 GLY A C 1
ATOM 715 O O . GLY A 1 94 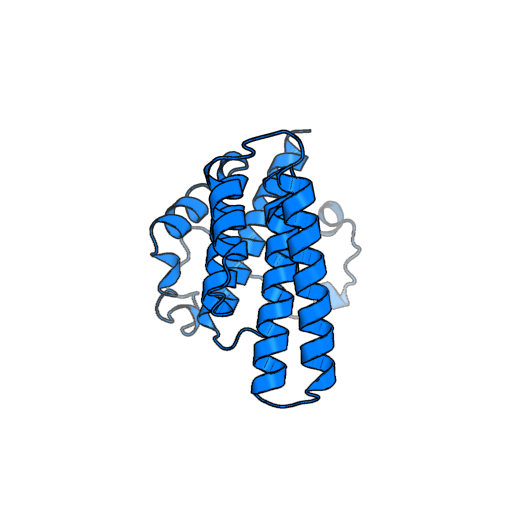? -2.922 10.134 -13.658 1.00 94.75 94 GLY A O 1
ATOM 716 N N . GLU A 1 95 ? -1.018 11.340 -13.892 1.00 96.00 95 GLU A N 1
ATOM 717 C CA . GLU A 1 95 ? -1.616 12.663 -13.713 1.00 96.00 95 GLU A CA 1
ATOM 718 C C . GLU A 1 95 ? -2.400 13.102 -14.953 1.00 96.00 95 GLU A C 1
ATOM 720 O O . GLU A 1 95 ? -1.965 12.921 -16.090 1.00 96.00 95 GLU A O 1
ATOM 725 N N . ARG A 1 96 ? -3.551 13.734 -14.726 1.00 95.31 96 ARG A N 1
ATOM 726 C CA . ARG A 1 96 ? -4.372 14.370 -15.766 1.00 95.31 96 ARG A CA 1
ATOM 727 C C . ARG A 1 96 ? -3.972 15.820 -16.004 1.00 95.31 96 ARG A C 1
ATOM 729 O O . ARG A 1 96 ? -4.158 16.343 -17.099 1.00 95.31 96 ARG A O 1
ATOM 736 N N . PHE A 1 97 ? -3.457 16.466 -14.967 1.00 94.94 97 PHE A N 1
ATOM 737 C CA . PHE A 1 97 ? -2.951 17.827 -14.991 1.00 94.94 97 PHE A CA 1
ATOM 738 C C . PHE A 1 97 ? -1.749 17.933 -14.043 1.00 94.94 97 PHE A C 1
ATOM 740 O O . PHE A 1 97 ? -1.685 17.181 -13.066 1.00 94.94 97 PHE A O 1
ATOM 747 N N . PRO A 1 98 ? -0.794 18.837 -14.319 1.00 95.75 98 PRO A N 1
ATOM 748 C CA . PRO A 1 98 ? 0.372 19.014 -13.460 1.00 95.75 98 PRO A CA 1
ATOM 749 C C . PRO A 1 98 ? -0.033 19.341 -12.020 1.00 95.75 98 PRO A C 1
ATOM 751 O O . PRO A 1 98 ? -0.848 20.237 -11.807 1.00 95.75 98 PRO A O 1
ATOM 754 N N . GLY A 1 99 ? 0.552 18.635 -11.052 1.00 95.81 99 GLY A N 1
ATOM 755 C CA . GLY A 1 99 ? 0.315 18.863 -9.622 1.00 95.81 99 GLY A CA 1
ATOM 756 C C . GLY A 1 99 ? -0.828 18.043 -9.022 1.00 95.81 99 GLY A C 1
ATOM 757 O O . GLY A 1 99 ? -0.964 18.019 -7.802 1.00 95.81 99 GLY A O 1
ATOM 758 N N . GLU A 1 100 ? -1.600 17.308 -9.833 1.00 97.62 100 GLU A N 1
ATOM 759 C CA . GLU A 1 100 ? -2.678 16.439 -9.337 1.00 97.62 100 GLU A CA 1
ATOM 760 C C . GLU A 1 100 ? -2.176 15.434 -8.285 1.00 97.62 100 GLU A C 1
ATOM 762 O O . GLU A 1 100 ? -2.867 15.152 -7.303 1.00 97.62 100 GLU A O 1
ATOM 767 N N . ARG A 1 101 ? -0.969 14.886 -8.471 1.00 97.44 101 ARG A N 1
ATOM 768 C CA . ARG A 1 101 ? -0.361 13.941 -7.528 1.00 97.44 101 ARG A CA 1
ATOM 769 C C . ARG A 1 101 ? -0.086 14.580 -6.180 1.00 97.44 101 ARG A C 1
ATOM 771 O O . ARG A 1 101 ? -0.372 13.950 -5.166 1.00 97.44 101 ARG A O 1
ATOM 778 N N . ASP A 1 102 ? 0.471 15.785 -6.175 1.00 97.62 102 ASP A N 1
ATOM 779 C CA . ASP A 1 102 ? 0.820 16.492 -4.946 1.00 97.62 102 ASP A CA 1
ATOM 780 C C . ASP A 1 102 ? -0.446 16.926 -4.198 1.00 97.62 102 ASP A C 1
ATOM 782 O O . ASP A 1 102 ? -0.560 16.672 -3.002 1.00 97.62 102 ASP A O 1
ATOM 786 N N . GLU A 1 103 ? -1.457 17.435 -4.910 1.00 97.81 103 GLU A N 1
ATOM 787 C CA . GLU A 1 103 ? -2.765 17.761 -4.327 1.00 97.81 103 GLU A CA 1
ATOM 788 C C . GLU A 1 103 ? -3.440 16.537 -3.691 1.00 97.81 103 GLU A C 1
ATOM 790 O O . GLU A 1 103 ? -3.929 16.595 -2.558 1.00 97.81 103 GLU A O 1
ATOM 795 N N . LEU A 1 104 ? -3.464 15.403 -4.401 1.00 98.25 104 LEU A N 1
ATOM 796 C CA . LEU A 1 104 ? -4.022 14.165 -3.861 1.00 98.25 104 LEU A CA 1
ATOM 797 C C . LEU A 1 104 ? -3.209 13.681 -2.658 1.00 98.25 104 LEU A C 1
ATOM 799 O O . LEU A 1 104 ? -3.775 13.237 -1.661 1.00 98.25 104 LEU A O 1
ATOM 803 N N . ARG A 1 105 ? -1.885 13.785 -2.729 1.00 97.75 105 ARG A N 1
ATOM 804 C CA . ARG A 1 105 ? -0.984 13.373 -1.657 1.00 97.75 105 ARG A CA 1
ATOM 805 C C . ARG A 1 105 ? -1.198 14.195 -0.385 1.00 97.75 105 ARG A C 1
ATOM 807 O O . ARG A 1 105 ? -1.253 13.598 0.691 1.00 97.75 105 ARG A O 1
ATOM 814 N N . ASP A 1 106 ? -1.396 15.503 -0.512 1.00 98.25 106 ASP A N 1
ATOM 815 C CA . ASP A 1 106 ? -1.717 16.407 0.595 1.00 98.25 106 ASP A CA 1
ATOM 816 C C . ASP A 1 106 ? -3.083 16.088 1.218 1.00 98.25 106 ASP A C 1
ATOM 818 O O . ASP A 1 106 ? -3.222 16.031 2.442 1.00 98.25 106 ASP A O 1
ATOM 822 N N . ARG A 1 107 ? -4.091 15.788 0.394 1.00 98.25 107 ARG A N 1
ATOM 823 C CA . ARG A 1 107 ? -5.403 15.340 0.886 1.00 98.25 107 ARG A CA 1
ATOM 824 C C . ARG A 1 107 ? -5.309 14.018 1.651 1.00 98.25 107 ARG A C 1
ATOM 826 O O . ARG A 1 107 ? -5.886 13.899 2.730 1.00 98.25 107 ARG A O 1
ATOM 833 N N . VAL A 1 108 ? -4.562 13.038 1.131 1.00 98.19 108 VAL A N 1
ATOM 834 C CA . VAL A 1 108 ? -4.397 11.725 1.781 1.00 98.19 108 VAL A CA 1
ATOM 835 C C . VAL A 1 108 ? -3.709 11.866 3.139 1.00 98.19 108 VAL A C 1
ATOM 837 O O . VAL A 1 108 ? -4.149 11.235 4.099 1.00 98.19 108 VAL A O 1
ATOM 840 N N . ILE A 1 109 ? -2.655 12.685 3.252 1.00 98.06 109 ILE A N 1
ATOM 841 C CA . ILE A 1 109 ? -1.969 12.868 4.541 1.00 98.06 109 ILE A CA 1
ATOM 842 C C . ILE A 1 109 ? -2.843 13.617 5.551 1.00 98.06 109 ILE A C 1
ATOM 844 O O . ILE A 1 109 ? -2.916 13.194 6.699 1.00 98.06 109 ILE A O 1
ATOM 848 N N . GLN A 1 110 ? -3.592 14.639 5.124 1.00 98.19 110 GLN A N 1
ATOM 849 C CA . GLN A 1 110 ? -4.546 15.332 5.998 1.00 98.19 110 GLN A CA 1
ATOM 850 C C . GLN A 1 110 ? -5.625 14.380 6.531 1.00 98.19 110 GLN A C 1
ATOM 852 O O . GLN A 1 110 ? -5.956 14.412 7.717 1.00 98.19 110 GLN A O 1
ATOM 857 N N . GLN A 1 111 ? -6.151 13.499 5.676 1.00 97.69 111 GLN A N 1
ATOM 858 C CA . GLN A 1 111 ? -7.122 12.490 6.093 1.00 97.69 111 GLN A CA 1
ATOM 859 C C . GLN A 1 111 ? -6.494 11.457 7.036 1.00 97.69 111 GLN A C 1
ATOM 861 O O . GLN A 1 111 ? -7.131 11.060 8.013 1.00 97.69 111 GLN A O 1
ATOM 866 N N . ALA A 1 112 ? -5.247 11.045 6.789 1.00 97.56 112 ALA A N 1
ATOM 867 C CA . ALA A 1 112 ? -4.518 10.157 7.688 1.00 97.56 112 ALA A CA 1
ATOM 868 C C . ALA A 1 112 ? -4.359 10.784 9.080 1.00 97.56 112 ALA A C 1
ATOM 870 O O . ALA A 1 112 ? -4.710 10.142 10.067 1.00 97.56 112 ALA A O 1
ATOM 871 N N . ASP A 1 113 ? -3.916 12.040 9.163 1.00 98.25 113 ASP A N 1
ATOM 872 C CA . ASP A 1 113 ? -3.719 12.753 10.430 1.00 98.25 113 ASP A CA 1
ATOM 873 C C . ASP A 1 113 ? -5.035 12.908 11.207 1.00 98.25 113 ASP A C 1
ATOM 875 O O . ASP A 1 113 ? -5.100 12.576 12.393 1.00 98.25 113 ASP A O 1
ATOM 879 N N . ALA A 1 114 ? -6.121 13.296 10.529 1.00 97.94 114 ALA A N 1
ATOM 880 C CA . ALA A 1 114 ? -7.448 13.366 11.141 1.00 97.94 114 ALA A CA 1
ATOM 881 C C . ALA A 1 114 ? -7.917 11.996 11.670 1.00 97.94 114 ALA A C 1
ATOM 883 O O . ALA A 1 114 ? -8.486 11.902 12.759 1.00 97.94 114 ALA A O 1
ATOM 884 N N . THR A 1 115 ? -7.636 10.921 10.928 1.00 97.31 115 THR A N 1
ATOM 885 C CA . THR A 1 115 ? -7.984 9.546 11.322 1.00 97.31 115 THR A CA 1
ATOM 886 C C . THR A 1 115 ? -7.141 9.077 12.515 1.00 97.31 115 THR A C 1
ATOM 888 O O . THR A 1 115 ? -7.658 8.419 13.417 1.00 97.31 115 THR A O 1
ATOM 891 N N . ILE A 1 116 ? -5.860 9.455 12.580 1.00 97.06 116 ILE A N 1
ATOM 892 C CA . ILE A 1 116 ? -4.990 9.194 13.738 1.00 97.06 116 ILE A CA 1
ATOM 893 C C . ILE A 1 116 ? -5.555 9.877 14.987 1.00 97.06 116 ILE A C 1
ATOM 895 O O . ILE A 1 116 ? -5.633 9.261 16.051 1.00 97.06 116 ILE A O 1
ATOM 899 N N . ASP A 1 117 ? -5.944 11.144 14.877 1.00 98.06 117 ASP A N 1
ATOM 900 C CA . ASP A 1 117 ? -6.481 11.890 16.012 1.00 98.06 117 ASP A CA 1
ATOM 901 C C . ASP A 1 117 ? -7.842 11.341 16.459 1.00 98.06 117 ASP A C 1
ATOM 903 O O . ASP A 1 117 ? -8.094 11.225 17.663 1.00 98.06 117 ASP A O 1
ATOM 907 N N . GLN A 1 118 ? -8.667 10.873 15.518 1.00 97.44 118 GLN A N 1
ATOM 908 C CA . GLN A 1 118 ? -9.876 10.118 15.835 1.00 97.44 118 GLN A CA 1
ATOM 909 C C . GLN A 1 118 ? -9.552 8.826 16.601 1.00 97.44 118 GLN A C 1
ATOM 911 O O . GLN A 1 118 ? -10.144 8.594 17.656 1.00 97.44 118 GLN A O 1
ATOM 916 N N . ALA A 1 119 ? -8.600 8.009 16.135 1.00 96.44 119 ALA A N 1
ATOM 917 C CA . ALA A 1 119 ? -8.201 6.777 16.823 1.00 96.44 119 ALA A CA 1
ATOM 918 C C . ALA A 1 119 ? -7.736 7.052 18.262 1.00 96.44 119 ALA A C 1
ATOM 920 O O . ALA A 1 119 ? -8.190 6.395 19.198 1.00 96.44 119 ALA A O 1
ATOM 921 N N . LYS A 1 120 ? -6.903 8.083 18.465 1.00 96.44 120 LYS A N 1
ATOM 922 C CA . LYS A 1 120 ? -6.461 8.511 19.804 1.00 96.44 120 LYS A CA 1
ATOM 923 C C . LYS A 1 120 ? -7.633 8.929 20.691 1.00 96.44 120 LYS A C 1
ATOM 925 O O . LYS A 1 120 ? -7.638 8.602 21.874 1.00 96.44 120 LYS A O 1
ATOM 930 N N . SER A 1 121 ? -8.618 9.639 20.136 1.00 97.31 121 SER A N 1
ATOM 931 C CA . SER A 1 121 ? -9.797 10.087 20.890 1.00 97.31 121 SER A CA 1
ATOM 932 C C . SER A 1 121 ? -10.677 8.929 21.378 1.00 97.31 121 SER A C 1
ATOM 934 O O . SER A 1 121 ? -11.302 9.035 22.431 1.00 97.31 121 SER A O 1
ATOM 936 N N . LEU A 1 122 ? -10.686 7.811 20.645 1.00 96.50 122 LEU A N 1
ATOM 937 C CA . LEU A 1 122 ? -11.409 6.589 21.005 1.00 96.50 122 LEU A CA 1
ATOM 938 C C . LEU A 1 122 ? -10.692 5.776 22.097 1.00 96.50 122 LEU A C 1
ATOM 940 O O . LEU A 1 122 ? -11.311 4.923 22.732 1.00 96.50 122 LEU A O 1
ATOM 944 N N . GLY A 1 123 ? -9.407 6.044 22.346 1.00 94.88 123 GLY A N 1
ATOM 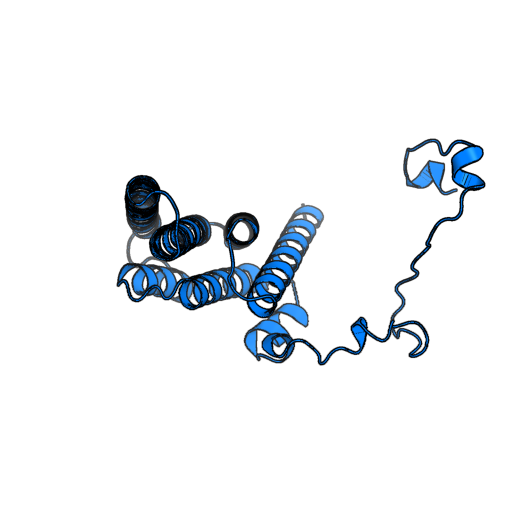945 C CA . GLY A 1 123 ? -8.608 5.354 23.353 1.00 94.88 123 GLY A CA 1
ATOM 946 C C . GLY A 1 123 ? -8.190 3.959 22.896 1.00 94.88 123 GLY A C 1
ATOM 947 O O . GLY A 1 123 ? -7.402 3.820 21.966 1.00 94.88 123 GLY A O 1
ATOM 948 N N . SER A 1 124 ? -8.667 2.922 23.583 1.00 92.69 124 SER A N 1
ATOM 949 C CA . SER A 1 124 ? -8.341 1.527 23.278 1.00 92.69 124 SER A CA 1
ATOM 950 C C . SER A 1 124 ? -9.593 0.697 23.015 1.00 92.69 124 SER A C 1
ATOM 952 O O . SER A 1 124 ? -10.669 0.962 23.550 1.00 92.69 124 SER A O 1
ATOM 954 N N . GLY A 1 125 ? -9.436 -0.340 22.196 1.00 94.12 125 GLY A N 1
ATOM 955 C CA . GLY A 1 125 ? -10.491 -1.293 21.875 1.00 94.12 125 GLY A CA 1
ATOM 956 C C . GLY A 1 125 ? -10.669 -1.488 20.369 1.00 94.12 125 GLY A C 1
ATOM 957 O O . GLY A 1 125 ? -10.032 -0.796 19.577 1.00 94.12 125 GLY A O 1
ATOM 958 N N . PRO A 1 126 ? -11.573 -2.399 19.966 1.00 94.25 126 PRO A N 1
ATOM 959 C CA . PRO A 1 126 ? -11.682 -2.845 18.576 1.00 94.25 126 PRO A CA 1
ATOM 960 C C . PRO A 1 126 ? -11.957 -1.721 17.574 1.00 94.25 126 PRO A C 1
ATOM 962 O O . PRO A 1 126 ? -11.469 -1.758 16.450 1.00 94.25 126 PRO A O 1
ATOM 965 N N . GLU A 1 127 ? -12.725 -0.709 17.981 1.00 95.19 127 GLU A N 1
ATOM 966 C CA . GLU A 1 127 ? -13.027 0.435 17.122 1.00 95.19 127 GLU A CA 1
ATOM 967 C C . GLU A 1 127 ? -11.826 1.378 16.981 1.00 95.19 127 GLU A C 1
ATOM 969 O O . GLU A 1 127 ? -11.531 1.825 15.876 1.00 95.19 127 GLU A O 1
ATOM 974 N N . ALA A 1 128 ? -11.082 1.627 18.065 1.00 95.44 128 ALA A N 1
ATOM 975 C CA . ALA A 1 128 ? -9.841 2.396 18.003 1.00 95.44 128 ALA A CA 1
ATOM 976 C C . ALA A 1 128 ? -8.792 1.681 17.132 1.00 95.44 128 ALA A C 1
ATOM 978 O O . ALA A 1 128 ? -8.172 2.323 16.289 1.00 95.44 128 ALA A O 1
ATOM 979 N N . ASP A 1 129 ? -8.664 0.355 17.261 1.00 94.81 129 ASP A N 1
ATOM 980 C CA . ASP A 1 129 ? -7.759 -0.464 16.444 1.00 94.81 129 ASP A CA 1
ATOM 981 C C . ASP A 1 129 ? -8.150 -0.438 14.955 1.00 94.81 129 ASP A C 1
ATOM 983 O O . ASP A 1 129 ? -7.285 -0.349 14.082 1.00 94.81 129 ASP A O 1
ATOM 987 N N . ARG A 1 130 ? -9.456 -0.475 14.645 1.00 95.50 130 ARG A N 1
ATOM 988 C CA . ARG A 1 130 ? -9.972 -0.365 13.271 1.00 95.50 130 ARG A CA 1
ATOM 989 C C . ARG A 1 130 ? -9.649 0.995 12.656 1.00 95.50 130 ARG A C 1
ATOM 991 O O . ARG A 1 130 ? -9.162 1.054 11.531 1.00 95.50 130 ARG A O 1
ATOM 998 N N . VAL A 1 131 ? -9.902 2.081 13.388 1.00 96.44 131 VAL A N 1
ATOM 999 C CA . VAL A 1 131 ? -9.605 3.445 12.923 1.00 96.44 131 VAL A CA 1
ATOM 1000 C C . VAL A 1 131 ? -8.093 3.650 12.784 1.00 96.44 131 VAL A C 1
ATOM 1002 O O . VAL A 1 131 ? -7.645 4.211 11.786 1.00 96.44 131 VAL A O 1
ATOM 1005 N N . GLU A 1 132 ? -7.288 3.131 13.716 1.00 96.38 132 GLU A N 1
ATOM 1006 C CA . GLU A 1 132 ? -5.825 3.145 13.619 1.00 96.38 132 GLU A CA 1
ATOM 1007 C C . GLU A 1 132 ? -5.351 2.410 12.354 1.00 96.38 132 GLU A C 1
ATOM 1009 O O . GLU A 1 132 ? -4.552 2.957 11.592 1.00 96.38 132 GLU A O 1
ATOM 1014 N N . LEU A 1 133 ? -5.881 1.213 12.071 1.00 96.88 133 LEU A N 1
ATOM 1015 C CA . LEU A 1 133 ? -5.556 0.454 10.859 1.00 96.88 133 LEU A CA 1
ATOM 1016 C C . LEU A 1 133 ? -5.833 1.262 9.582 1.00 96.88 133 LEU A C 1
ATOM 1018 O O . LEU A 1 133 ? -4.969 1.318 8.701 1.00 96.88 133 LEU A O 1
ATOM 1022 N N . THR A 1 134 ? -6.988 1.928 9.502 1.00 97.12 134 THR A N 1
ATOM 1023 C CA . THR A 1 134 ? -7.332 2.833 8.394 1.00 97.12 134 THR A CA 1
ATOM 1024 C C . THR A 1 134 ? -6.338 3.982 8.275 1.00 97.12 134 THR A C 1
ATOM 1026 O O . THR A 1 134 ? -5.864 4.277 7.178 1.00 97.12 134 THR A O 1
ATOM 1029 N N . ALA A 1 135 ? -5.958 4.596 9.395 1.00 97.00 135 ALA A N 1
ATOM 1030 C CA . ALA A 1 135 ? -5.009 5.700 9.401 1.00 97.00 135 ALA A CA 1
ATOM 1031 C C . ALA A 1 135 ? -3.635 5.277 8.851 1.00 97.00 135 ALA A C 1
ATOM 1033 O O . ALA A 1 135 ? -3.061 5.953 7.995 1.00 97.00 135 ALA A O 1
ATOM 1034 N N . TYR A 1 136 ? -3.123 4.115 9.270 1.00 97.44 136 TYR A N 1
ATOM 1035 C CA . TYR A 1 136 ? -1.864 3.590 8.740 1.00 97.44 136 TYR A CA 1
ATOM 1036 C C . TYR A 1 136 ? -1.963 3.189 7.267 1.00 97.44 136 TYR A C 1
ATOM 1038 O O . TYR A 1 136 ? -1.003 3.410 6.527 1.00 97.44 136 TYR A O 1
ATOM 1046 N N . ALA A 1 137 ? -3.095 2.647 6.817 1.00 98.12 137 ALA A N 1
ATOM 1047 C CA . ALA A 1 137 ? -3.311 2.378 5.399 1.00 98.12 137 ALA A CA 1
ATOM 1048 C C . ALA A 1 137 ? -3.275 3.674 4.570 1.00 98.12 137 ALA A C 1
ATOM 1050 O O . ALA A 1 137 ? -2.591 3.716 3.548 1.00 98.12 137 ALA A O 1
ATOM 1051 N N . LEU A 1 138 ? -3.891 4.765 5.042 1.00 98.38 138 LEU A N 1
ATOM 1052 C CA . LEU A 1 138 ? -3.792 6.083 4.399 1.00 98.38 138 LEU A CA 1
ATOM 1053 C C . LEU A 1 138 ? -2.344 6.601 4.361 1.00 98.38 138 LEU A C 1
ATOM 1055 O O . LEU A 1 138 ? -1.896 7.096 3.326 1.00 98.38 138 LEU A O 1
ATOM 1059 N N . LEU A 1 139 ? -1.563 6.413 5.432 1.00 98.31 139 LEU A N 1
ATOM 1060 C CA . LEU A 1 139 ? -0.131 6.742 5.421 1.00 98.31 139 LEU A CA 1
ATOM 1061 C C . LEU A 1 139 ? 0.642 5.946 4.364 1.00 98.31 139 LEU A C 1
ATOM 1063 O O . LEU A 1 139 ? 1.544 6.498 3.729 1.00 98.31 139 LEU A O 1
ATOM 1067 N N . VAL A 1 140 ? 0.310 4.665 4.160 1.00 98.50 140 VAL A N 1
ATOM 1068 C CA . VAL A 1 140 ? 0.887 3.861 3.073 1.00 98.50 140 VAL A CA 1
ATOM 1069 C C . VAL A 1 140 ? 0.501 4.456 1.721 1.00 98.50 140 VAL A C 1
ATOM 1071 O O . VAL A 1 140 ? 1.394 4.704 0.912 1.00 98.50 140 VAL A O 1
ATOM 1074 N N . LEU A 1 141 ? -0.782 4.755 1.489 1.00 98.44 141 LEU A N 1
ATOM 1075 C CA . LEU A 1 141 ? -1.257 5.353 0.236 1.00 98.44 141 LEU A CA 1
ATOM 1076 C C . LEU A 1 141 ? -0.557 6.686 -0.065 1.00 98.44 141 LEU A C 1
ATOM 1078 O O . LEU A 1 141 ? -0.069 6.875 -1.177 1.00 98.44 141 LEU A O 1
ATOM 1082 N N . HIS A 1 142 ? -0.367 7.556 0.928 1.00 98.44 142 HIS A N 1
ATOM 1083 C CA . HIS A 1 142 ? 0.413 8.788 0.771 1.00 98.44 142 HIS A CA 1
ATOM 1084 C C . HIS A 1 142 ? 1.843 8.517 0.255 1.00 98.44 142 HIS A C 1
ATOM 1086 O O . HIS A 1 142 ? 2.366 9.275 -0.563 1.00 98.44 142 HIS A O 1
ATOM 1092 N N . ARG A 1 143 ? 2.492 7.426 0.692 1.00 98.19 143 ARG A N 1
ATOM 1093 C CA . ARG A 1 143 ? 3.828 7.037 0.198 1.00 98.19 143 ARG A CA 1
ATOM 1094 C C . ARG A 1 143 ? 3.794 6.454 -1.212 1.00 98.19 143 ARG A C 1
ATOM 1096 O O . ARG A 1 143 ? 4.747 6.669 -1.955 1.00 98.19 143 ARG A O 1
ATOM 1103 N N . THR A 1 144 ? 2.717 5.766 -1.599 1.00 98.12 144 THR A N 1
ATOM 1104 C CA . THR A 1 144 ? 2.568 5.241 -2.972 1.00 98.12 144 THR A CA 1
ATOM 1105 C C . THR A 1 144 ? 2.507 6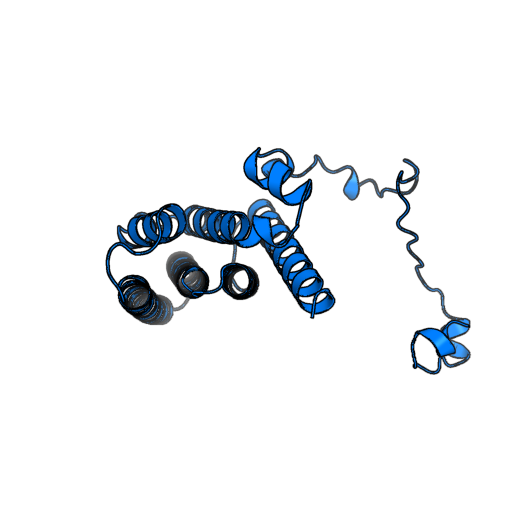.353 -4.019 1.00 98.12 144 THR A C 1
ATOM 1107 O O . THR A 1 144 ? 2.807 6.120 -5.187 1.00 98.12 144 THR A O 1
ATOM 1110 N N . LEU A 1 145 ? 2.163 7.574 -3.604 1.00 97.88 145 LEU A N 1
ATOM 1111 C CA . LEU A 1 145 ? 2.048 8.731 -4.482 1.00 97.88 145 LEU A CA 1
ATOM 1112 C C . LEU A 1 145 ? 3.382 9.425 -4.775 1.00 97.88 145 LEU A C 1
ATOM 1114 O O . LEU A 1 145 ? 3.370 10.426 -5.482 1.00 97.88 145 LEU A O 1
ATOM 1118 N N . TRP A 1 146 ? 4.526 8.933 -4.293 1.00 95.69 146 TRP A N 1
ATOM 1119 C CA . TRP A 1 146 ? 5.821 9.515 -4.666 1.00 95.69 146 TRP A CA 1
ATOM 1120 C C . TRP A 1 146 ? 6.073 9.422 -6.188 1.00 95.69 146 TRP A C 1
ATOM 1122 O O . TRP A 1 146 ? 5.612 8.464 -6.811 1.00 95.69 146 TRP A O 1
ATOM 1132 N N . PRO A 1 147 ? 6.761 10.406 -6.809 1.00 92.94 147 PRO A N 1
ATOM 1133 C CA . PRO A 1 147 ? 6.907 10.453 -8.267 1.00 92.94 147 PRO A CA 1
ATOM 1134 C C . PRO A 1 147 ? 7.689 9.274 -8.854 1.00 92.94 147 PRO A C 1
ATOM 1136 O O . PRO A 1 147 ? 7.296 8.746 -9.891 1.00 92.94 147 PRO A O 1
ATOM 1139 N N . ASP A 1 148 ? 8.774 8.855 -8.194 1.00 95.31 148 ASP A N 1
ATOM 1140 C CA . ASP A 1 148 ? 9.561 7.692 -8.610 1.00 95.31 148 ASP A CA 1
ATOM 1141 C C . ASP A 1 148 ? 8.892 6.388 -8.134 1.00 95.31 148 ASP A C 1
ATOM 1143 O O . ASP A 1 148 ? 8.767 6.181 -6.922 1.00 95.31 148 ASP A O 1
ATOM 1147 N N . PRO A 1 149 ? 8.486 5.473 -9.035 1.00 94.88 149 PRO A N 1
ATOM 1148 C CA . PRO A 1 149 ? 7.764 4.263 -8.647 1.00 94.88 149 PRO A CA 1
ATOM 1149 C C . PRO A 1 149 ? 8.553 3.325 -7.727 1.00 94.88 149 PRO A C 1
ATOM 1151 O O . PRO A 1 149 ? 7.964 2.684 -6.855 1.00 94.88 149 PRO A O 1
ATOM 1154 N N . ALA A 1 150 ? 9.875 3.226 -7.892 1.00 95.62 150 ALA A N 1
ATOM 1155 C CA . ALA A 1 150 ? 10.705 2.348 -7.067 1.00 95.62 150 ALA A CA 1
ATOM 1156 C C . ALA A 1 150 ? 10.884 2.910 -5.652 1.00 95.62 150 ALA A C 1
ATOM 1158 O O . ALA A 1 150 ? 10.855 2.170 -4.661 1.00 95.62 150 ALA A O 1
ATOM 1159 N N . GLU A 1 151 ? 11.044 4.225 -5.538 1.00 95.75 151 GLU A N 1
ATOM 1160 C CA . GLU A 1 151 ? 11.055 4.931 -4.269 1.00 95.75 151 GLU A CA 1
ATOM 1161 C C . GLU A 1 151 ? 9.692 4.856 -3.577 1.00 95.75 151 GLU A C 1
ATOM 1163 O O . GLU A 1 151 ? 9.642 4.506 -2.395 1.00 95.75 151 GLU A O 1
ATOM 1168 N N . ALA A 1 152 ? 8.600 5.071 -4.317 1.00 97.38 152 ALA A N 1
ATOM 1169 C CA . ALA A 1 152 ? 7.228 4.944 -3.835 1.00 97.38 152 ALA A CA 1
ATOM 1170 C C . ALA A 1 152 ? 6.952 3.541 -3.277 1.00 97.38 152 ALA A C 1
ATOM 1172 O O . ALA A 1 152 ? 6.596 3.403 -2.106 1.00 97.38 152 ALA A O 1
ATOM 1173 N N . ALA A 1 153 ? 7.222 2.488 -4.058 1.00 97.06 153 ALA A N 1
ATOM 1174 C CA . ALA A 1 153 ? 7.049 1.097 -3.638 1.00 97.06 153 ALA A CA 1
ATOM 1175 C C . ALA A 1 153 ? 7.887 0.758 -2.393 1.00 97.06 153 ALA A C 1
ATOM 1177 O O . ALA A 1 153 ? 7.426 0.070 -1.475 1.00 97.06 153 ALA A O 1
ATOM 1178 N N . SER A 1 154 ? 9.124 1.254 -2.317 1.00 96.19 154 SER A N 1
ATOM 1179 C CA . SER A 1 154 ? 9.992 1.065 -1.152 1.00 96.19 154 SER A CA 1
ATOM 1180 C C . SER A 1 154 ? 9.480 1.812 0.083 1.00 96.19 154 SER A C 1
ATOM 1182 O O . SER A 1 154 ? 9.512 1.264 1.186 1.00 96.19 154 SER A O 1
ATOM 1184 N N . ALA A 1 155 ? 9.038 3.059 -0.062 1.00 96.81 155 ALA A N 1
ATOM 1185 C CA . ALA A 1 155 ? 8.529 3.862 1.043 1.00 96.81 155 ALA A CA 1
ATOM 1186 C C . ALA A 1 155 ? 7.196 3.304 1.566 1.00 96.81 155 ALA A C 1
ATOM 1188 O O . ALA A 1 155 ? 7.040 3.111 2.774 1.00 96.81 155 ALA A O 1
ATOM 1189 N N . ALA A 1 156 ? 6.277 2.972 0.659 1.00 97.88 156 ALA A N 1
ATOM 1190 C CA . ALA A 1 156 ? 4.975 2.398 0.965 1.00 97.88 156 ALA A CA 1
ATOM 1191 C C . ALA A 1 156 ? 5.098 1.032 1.650 1.00 97.88 156 ALA A C 1
ATOM 1193 O O . ALA A 1 156 ? 4.534 0.828 2.720 1.00 97.88 156 ALA A O 1
ATOM 1194 N N . SER A 1 157 ? 5.901 0.114 1.104 1.00 95.94 157 SER A N 1
ATOM 1195 C CA . SER A 1 157 ? 6.071 -1.218 1.704 1.00 95.94 157 SER A CA 1
ATOM 1196 C C . SER A 1 157 ? 6.742 -1.191 3.080 1.00 95.94 157 SER A C 1
ATOM 1198 O O . SER A 1 157 ? 6.401 -2.000 3.939 1.00 95.94 157 SER A O 1
ATOM 1200 N N . ARG A 1 158 ? 7.670 -0.257 3.339 1.00 95.38 158 ARG A N 1
ATOM 1201 C CA . ARG A 1 158 ? 8.230 -0.060 4.688 1.00 95.38 158 ARG A CA 1
ATOM 1202 C C . ARG A 1 158 ? 7.174 0.429 5.670 1.00 95.38 158 ARG A C 1
ATOM 1204 O O . ARG A 1 158 ? 7.126 -0.083 6.782 1.00 95.38 158 ARG A O 1
ATOM 1211 N N . GLN A 1 159 ? 6.340 1.380 5.250 1.00 96.25 159 GLN A N 1
ATOM 1212 C CA . GLN A 1 159 ? 5.236 1.877 6.067 1.00 96.25 159 GLN A CA 1
ATOM 1213 C C . GLN A 1 159 ? 4.203 0.774 6.346 1.00 96.25 159 GLN A C 1
ATOM 1215 O O . GLN A 1 159 ? 3.696 0.682 7.460 1.00 96.25 159 GLN A O 1
ATOM 1220 N N . ALA A 1 160 ? 3.934 -0.095 5.368 1.00 94.94 160 ALA A N 1
ATOM 1221 C CA . ALA A 1 160 ? 2.915 -1.136 5.470 1.00 94.94 160 ALA A CA 1
ATOM 1222 C C . ALA A 1 160 ? 3.227 -2.198 6.539 1.00 94.94 160 ALA A C 1
ATOM 1224 O O . ALA A 1 160 ? 2.312 -2.730 7.156 1.00 94.94 160 ALA A O 1
ATOM 1225 N N . ILE A 1 161 ? 4.505 -2.475 6.826 1.00 91.81 161 ILE A N 1
ATOM 1226 C CA . ILE A 1 161 ? 4.888 -3.410 7.903 1.00 91.81 161 ILE A CA 1
ATOM 1227 C C . ILE A 1 161 ? 4.574 -2.857 9.301 1.00 91.81 161 ILE A C 1
ATOM 1229 O O . ILE A 1 161 ? 4.454 -3.630 10.247 1.00 91.81 161 ILE A O 1
ATOM 1233 N N . SER A 1 162 ? 4.396 -1.542 9.441 1.00 88.88 162 SER A N 1
ATOM 1234 C CA . SER A 1 162 ? 3.975 -0.928 10.704 1.00 88.88 162 SER A CA 1
ATOM 1235 C C . SER A 1 162 ? 2.472 -1.077 10.973 1.00 88.88 162 SER A C 1
ATOM 1237 O O . SER A 1 162 ? 2.019 -0.731 12.060 1.00 88.88 162 SER A O 1
ATOM 1239 N N . MET A 1 163 ? 1.689 -1.574 10.008 1.00 93.44 163 MET A N 1
ATOM 1240 C CA . MET A 1 163 ? 0.258 -1.816 10.192 1.00 93.44 163 MET A CA 1
ATOM 1241 C C . MET A 1 163 ? 0.022 -2.994 11.143 1.00 93.44 163 MET A C 1
ATOM 1243 O O . MET A 1 163 ? 0.618 -4.064 10.994 1.00 93.44 163 MET A O 1
ATOM 1247 N N . LYS A 1 164 ? -0.923 -2.839 12.076 1.00 90.81 164 LYS A N 1
ATOM 1248 C CA . LYS A 1 164 ? -1.441 -3.939 12.905 1.00 90.81 164 LYS A CA 1
ATOM 1249 C C . LYS A 1 164 ? -2.423 -4.793 12.098 1.00 90.81 164 LYS A C 1
ATOM 1251 O O . LYS A 1 164 ? -3.635 -4.709 12.265 1.00 90.81 164 LYS A O 1
ATOM 1256 N N . VAL A 1 165 ? -1.895 -5.579 11.166 1.00 91.06 165 VAL A N 1
ATOM 1257 C CA . VAL A 1 165 ? -2.706 -6.402 10.261 1.00 91.06 165 VAL A CA 1
ATOM 1258 C C . VAL A 1 165 ? -3.386 -7.545 11.037 1.00 91.06 165 VAL A C 1
ATOM 1260 O O . VAL A 1 165 ? -2.698 -8.270 11.758 1.00 91.06 165 VAL A O 1
ATOM 1263 N N . PRO A 1 166 ? -4.707 -7.761 10.879 1.00 86.12 166 PRO A N 1
ATOM 1264 C CA . PRO A 1 166 ? -5.453 -8.745 11.671 1.00 86.12 166 PRO A CA 1
ATOM 1265 C C . PRO A 1 166 ? -5.149 -10.205 11.295 1.00 86.12 166 PRO A C 1
ATOM 1267 O O . PRO A 1 166 ? -5.387 -11.113 12.089 1.00 86.12 166 PRO A O 1
ATOM 1270 N N . ASN A 1 167 ? -4.628 -10.448 10.089 1.00 88.25 167 ASN A N 1
ATOM 1271 C CA . ASN A 1 167 ? -4.391 -11.780 9.543 1.00 88.25 167 ASN A CA 1
ATOM 1272 C C . ASN A 1 167 ? -2.915 -11.991 9.169 1.00 88.25 167 ASN A C 1
ATOM 1274 O O . ASN A 1 167 ? -2.277 -11.158 8.524 1.00 88.25 167 ASN A O 1
ATOM 1278 N N . ARG A 1 168 ? -2.391 -13.174 9.508 1.00 87.56 168 ARG A N 1
ATOM 1279 C CA . ARG A 1 168 ? -1.038 -13.617 9.152 1.00 87.56 168 ARG A CA 1
ATOM 1280 C C . ARG A 1 168 ? -0.800 -13.640 7.640 1.00 87.56 168 ARG A C 1
ATOM 1282 O O . ARG A 1 168 ? 0.302 -13.310 7.213 1.00 87.56 168 ARG A O 1
ATOM 1289 N N . ILE A 1 169 ? -1.792 -14.036 6.840 1.00 90.69 169 ILE A N 1
ATOM 1290 C CA . ILE A 1 169 ? -1.655 -14.129 5.375 1.00 90.69 169 ILE A CA 1
ATOM 1291 C C . ILE A 1 169 ? -1.362 -12.749 4.776 1.00 90.69 169 ILE A C 1
ATOM 1293 O O . ILE A 1 169 ? -0.432 -12.605 3.985 1.00 90.69 169 ILE A O 1
ATOM 1297 N N . ASP A 1 170 ? -2.089 -11.726 5.212 1.00 92.94 170 ASP A N 1
ATOM 1298 C CA . ASP A 1 170 ? -1.905 -10.354 4.745 1.00 92.94 170 ASP A CA 1
ATOM 1299 C C . ASP A 1 170 ? -0.564 -9.768 5.202 1.00 92.94 170 ASP A C 1
ATOM 1301 O O . ASP A 1 170 ? 0.148 -9.146 4.411 1.00 92.94 170 ASP A O 1
ATOM 1305 N N . LEU A 1 171 ? -0.143 -10.054 6.440 1.00 90.94 171 LEU A N 1
ATOM 1306 C CA . LEU A 1 171 ? 1.194 -9.690 6.915 1.00 90.94 171 LEU A CA 1
ATOM 1307 C C . LEU A 1 171 ? 2.299 -10.345 6.067 1.00 90.94 171 LEU A C 1
ATOM 1309 O O . LEU A 1 171 ? 3.293 -9.698 5.721 1.00 90.94 171 LEU A O 1
ATOM 1313 N N . MET A 1 172 ? 2.135 -11.621 5.704 1.00 91.50 172 MET A N 1
ATOM 1314 C CA . MET A 1 172 ? 3.062 -12.319 4.811 1.00 91.50 172 MET A CA 1
ATOM 1315 C C . MET A 1 172 ? 3.087 -11.676 3.421 1.00 91.50 172 MET A C 1
ATOM 1317 O O . MET A 1 172 ? 4.177 -11.445 2.897 1.00 91.50 172 MET A O 1
ATOM 1321 N N . ARG A 1 173 ? 1.926 -11.321 2.853 1.00 94.31 173 ARG A N 1
ATOM 1322 C CA . ARG A 1 173 ? 1.834 -10.624 1.560 1.00 94.31 173 ARG A CA 1
ATOM 1323 C C . ARG A 1 173 ? 2.596 -9.298 1.585 1.00 94.31 173 ARG A C 1
ATOM 1325 O O . ARG A 1 173 ? 3.452 -9.072 0.730 1.00 94.31 173 ARG A O 1
ATOM 1332 N N . LEU A 1 174 ? 2.371 -8.458 2.597 1.00 95.19 174 LEU A N 1
ATOM 1333 C CA . LEU A 1 174 ? 3.094 -7.187 2.757 1.00 95.19 174 LEU A CA 1
ATOM 1334 C C . LEU A 1 174 ? 4.604 -7.391 2.955 1.00 95.19 174 LEU A C 1
ATOM 1336 O O . LEU A 1 174 ? 5.412 -6.624 2.430 1.00 95.19 174 LEU A O 1
ATOM 1340 N N . THR A 1 175 ? 5.002 -8.452 3.662 1.00 92.25 175 THR A N 1
ATOM 1341 C CA . THR A 1 175 ? 6.417 -8.816 3.846 1.00 92.25 175 THR A CA 1
ATOM 1342 C C . THR A 1 175 ? 7.079 -9.197 2.525 1.00 92.25 175 THR A C 1
ATOM 1344 O O . THR A 1 175 ? 8.190 -8.743 2.243 1.00 92.25 175 THR A O 1
ATOM 1347 N N . VAL A 1 176 ? 6.401 -9.988 1.690 1.00 93.25 176 VAL A N 1
ATOM 1348 C CA . VAL A 1 176 ? 6.887 -10.350 0.352 1.00 93.25 176 VAL A CA 1
ATOM 1349 C C . VAL A 1 176 ? 7.041 -9.101 -0.515 1.00 93.25 176 VAL A C 1
ATOM 1351 O O . VAL A 1 176 ? 8.122 -8.877 -1.057 1.00 93.25 176 VAL A O 1
ATOM 1354 N N . LEU A 1 177 ? 6.020 -8.239 -0.570 1.00 95.69 177 LEU A N 1
ATOM 1355 C CA . LEU A 1 177 ? 6.068 -6.991 -1.340 1.00 95.69 177 LEU A CA 1
ATOM 1356 C C . LEU A 1 177 ? 7.206 -6.068 -0.877 1.00 95.69 177 LEU A C 1
ATOM 1358 O O . LEU A 1 177 ? 7.927 -5.519 -1.707 1.00 95.69 177 LEU A O 1
ATOM 1362 N N . ARG A 1 178 ? 7.454 -5.952 0.435 1.00 95.19 178 ARG A N 1
ATOM 1363 C CA . ARG A 1 178 ? 8.616 -5.219 0.969 1.00 95.19 178 ARG A CA 1
ATOM 1364 C C . ARG A 1 178 ? 9.943 -5.786 0.478 1.00 95.19 178 ARG A C 1
ATOM 1366 O O . ARG A 1 178 ? 10.840 -5.016 0.129 1.00 95.19 178 ARG A O 1
ATOM 1373 N N . ASN A 1 179 ? 10.093 -7.106 0.486 1.00 92.00 179 ASN A N 1
ATOM 1374 C CA . ASN A 1 179 ? 11.334 -7.751 0.067 1.00 92.00 179 ASN A CA 1
ATOM 1375 C C . ASN A 1 179 ? 11.589 -7.555 -1.432 1.00 92.00 179 ASN A C 1
ATOM 1377 O O . ASN A 1 179 ? 12.723 -7.260 -1.811 1.00 92.00 179 ASN A O 1
ATOM 1381 N N . VAL A 1 180 ? 10.540 -7.632 -2.257 1.00 94.38 180 VAL A N 1
ATOM 1382 C CA . VAL A 1 180 ? 10.612 -7.313 -3.689 1.00 94.38 180 VAL A CA 1
ATOM 1383 C C . VAL A 1 180 ? 11.008 -5.850 -3.900 1.00 94.38 180 VAL A C 1
ATOM 1385 O O . VAL A 1 180 ? 11.996 -5.584 -4.579 1.00 94.38 180 VAL A O 1
ATOM 1388 N N . SER A 1 181 ? 10.335 -4.894 -3.249 1.00 94.75 181 SER A N 1
ATOM 1389 C CA . SER A 1 181 ? 10.689 -3.468 -3.343 1.00 94.75 181 SER A CA 1
ATOM 1390 C C . SER A 1 181 ? 12.142 -3.196 -2.933 1.00 94.75 181 SER A C 1
ATOM 1392 O O . SER A 1 181 ? 12.837 -2.382 -3.541 1.00 94.75 181 SER A O 1
ATOM 1394 N N . ALA A 1 182 ? 12.636 -3.890 -1.902 1.00 89.38 182 ALA A N 1
ATOM 1395 C CA . ALA A 1 182 ? 14.024 -3.784 -1.462 1.00 89.38 182 ALA A CA 1
ATOM 1396 C C . ALA A 1 182 ? 15.019 -4.413 -2.450 1.00 89.38 182 ALA A C 1
ATOM 1398 O O . ALA A 1 182 ? 16.159 -3.956 -2.537 1.00 89.38 182 ALA A O 1
ATOM 1399 N N . HIS A 1 183 ? 14.628 -5.463 -3.172 1.00 90.44 183 HIS A N 1
ATOM 1400 C CA . HIS A 1 183 ? 15.428 -6.040 -4.247 1.00 90.44 183 HIS A CA 1
ATOM 1401 C C . HIS A 1 183 ? 15.521 -5.084 -5.442 1.00 90.44 183 HIS A C 1
ATOM 1403 O O . HIS A 1 183 ? 16.635 -4.692 -5.777 1.00 90.44 183 HIS A O 1
ATOM 1409 N N . ILE A 1 184 ? 14.390 -4.578 -5.944 1.00 92.00 184 ILE A N 1
ATOM 1410 C CA . ILE A 1 184 ? 14.335 -3.574 -7.022 1.00 92.00 184 ILE A CA 1
ATOM 1411 C C . ILE A 1 184 ? 15.231 -2.363 -6.714 1.00 92.00 184 ILE A C 1
ATOM 1413 O O . ILE A 1 184 ? 16.030 -1.923 -7.539 1.00 92.00 184 ILE A O 1
ATOM 1417 N N . ARG A 1 185 ? 15.158 -1.831 -5.485 1.00 90.00 185 ARG A N 1
ATOM 1418 C CA . ARG A 1 185 ? 16.004 -0.703 -5.053 1.00 90.00 185 ARG A CA 1
ATOM 1419 C C . ARG A 1 185 ? 17.496 -1.025 -5.015 1.00 90.00 185 ARG A C 1
ATOM 1421 O O . ARG A 1 185 ? 18.296 -0.095 -5.076 1.00 90.00 185 ARG A O 1
ATOM 1428 N N . ARG A 1 186 ? 17.880 -2.291 -4.826 1.00 88.44 186 ARG A N 1
ATOM 1429 C CA . ARG A 1 186 ? 19.286 -2.714 -4.876 1.00 88.44 186 ARG A CA 1
ATOM 1430 C C . ARG A 1 186 ? 19.774 -2.814 -6.314 1.00 88.44 186 ARG A C 1
ATOM 1432 O O . ARG A 1 1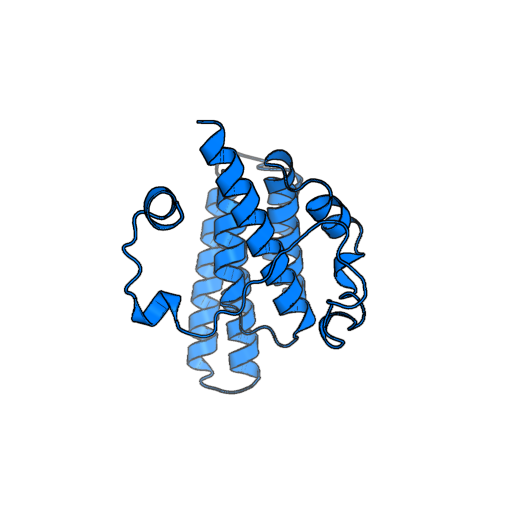86 ? 20.871 -2.337 -6.566 1.00 88.44 186 ARG A O 1
ATOM 1439 N N . GLU A 1 187 ? 18.967 -3.355 -7.222 1.00 87.94 187 GLU A N 1
ATOM 1440 C CA . GLU A 1 187 ? 19.318 -3.436 -8.646 1.00 87.94 187 GLU A CA 1
ATOM 1441 C C . GLU A 1 187 ? 19.531 -2.045 -9.249 1.00 87.94 187 GLU A C 1
ATOM 1443 O O . GLU A 1 187 ? 20.603 -1.768 -9.774 1.00 87.94 187 GLU A O 1
ATOM 1448 N N . LEU A 1 188 ? 18.613 -1.103 -9.000 1.00 87.44 188 LEU A N 1
ATOM 1449 C CA . LEU A 1 188 ? 18.758 0.290 -9.451 1.00 87.44 188 LEU A CA 1
ATOM 1450 C C . LEU A 1 188 ? 20.027 0.999 -8.947 1.00 87.44 188 LEU A C 1
ATOM 1452 O O . LEU A 1 188 ? 20.464 1.971 -9.549 1.00 87.44 188 LEU A O 1
ATOM 1456 N N . ARG A 1 189 ? 20.600 0.563 -7.819 1.00 85.31 189 ARG A N 1
ATOM 1457 C CA . ARG A 1 189 ? 21.855 1.123 -7.288 1.00 85.31 189 ARG A CA 1
ATOM 1458 C C . ARG A 1 189 ? 23.098 0.469 -7.876 1.00 85.31 189 ARG A C 1
ATOM 1460 O O . ARG A 1 189 ? 24.166 1.040 -7.733 1.00 85.31 189 ARG A O 1
ATOM 1467 N N . ALA A 1 190 ? 22.978 -0.741 -8.415 1.00 76.62 190 ALA A N 1
ATOM 1468 C CA . ALA A 1 190 ? 24.091 -1.455 -9.029 1.00 76.62 190 ALA A CA 1
ATOM 1469 C C . ALA A 1 190 ? 24.355 -0.973 -10.466 1.00 76.62 190 ALA A C 1
ATOM 1471 O O . ALA A 1 190 ? 25.477 -1.099 -10.947 1.00 76.62 190 ALA A O 1
ATOM 1472 N N . ASP A 1 191 ? 23.343 -0.386 -11.110 1.00 65.88 191 ASP A N 1
ATOM 1473 C CA . ASP A 1 191 ? 23.406 0.158 -12.471 1.00 65.88 191 ASP A CA 1
ATOM 1474 C C . ASP A 1 191 ? 23.917 1.618 -12.537 1.00 65.88 191 ASP A C 1
ATOM 1476 O O . ASP A 1 191 ? 23.822 2.258 -13.587 1.00 65.88 191 ASP A O 1
ATOM 1480 N N . HIS A 1 192 ? 24.403 2.189 -11.427 1.00 54.25 192 HIS A N 1
ATOM 1481 C CA . HIS A 1 192 ? 24.946 3.557 -11.315 1.00 54.25 192 HIS A CA 1
ATOM 1482 C C . HIS A 1 192 ? 26.338 3.532 -10.681 1.00 54.25 192 HIS A C 1
ATOM 1484 O O . HIS A 1 192 ? 27.191 4.334 -11.123 1.00 54.25 192 HIS A O 1
#

pLDDT: mean 86.14, std 16.68, range [38.16, 98.5]

Radius of gyration: 20.44 Å; chains: 1; bounding box: 54×53×39 Å